Protein AF-L2FK83-F1 (afdb_monomer_lite)

Radius of gyration: 24.84 Å; chains: 1; bounding box: 74×68×62 Å

pLDDT: mean 74.62, std 24.04, range [26.81, 98.06]

Secondary structure (DSSP, 8-state):
---PPPPPPPPPP----------------------------GGGTT-TT--S-SEEEEEEPPP-TTS--SS-HHHHHHHHHH-----TTTHHHHHHH-HHHHT-SEEEEEEETTS-EEEEEES-SS----SEETTEEEEEPPP-B----SS-S-BPPP---SPP-TTSPPPHHHHHHHHHH-TT-SEEEE-TTS-EEEEESSHHHHHHHHHH-B-SEETTEEEEEEE-----------TT------TT-SS------

Organism: Colletotrichum fructicola (strain Nara gc5) (NCBI:txid1213859)

Sequence (257 aa):
MASSLPQIPLPTSSQSHCNSRTMKRLRHDDPITNFGPLEITDDILDDPTLEGPWFTSVRCIPFDPNSPTCFNADLASAQATLMHKTTASNEVFLRTYHPALKSFTSVWLMEERNGRQIWVLREAHENCNYTHAGGLEIHQTPRATFYQTNGVFLTKHDTIKRAINPRAALSNEDLSKFRDMFPFAVGVRVYVGGGIVVLYRNPTELYASLDKGVAYTVGDWEVAFDVIETTPTTSILDLGEQITTEDSMKYPTACIG

Structure (mmCIF, N/CA/C/O backbone):
data_AF-L2FK83-F1
#
_entry.id   AF-L2FK83-F1
#
loop_
_atom_site.group_PDB
_atom_site.id
_atom_site.type_symbol
_atom_site.label_atom_id
_atom_site.label_alt_id
_atom_site.label_comp_id
_atom_site.label_asym_id
_atom_site.label_entity_id
_atom_site.label_seq_id
_atom_site.pdbx_PDB_ins_code
_atom_site.Cartn_x
_atom_site.Cartn_y
_atom_site.Cartn_z
_atom_site.occupancy
_atom_site.B_iso_or_equiv
_atom_site.auth_seq_id
_atom_site.auth_comp_id
_atom_site.auth_asym_id
_atom_site.auth_atom_id
_atom_site.pdbx_PDB_model_num
ATOM 1 N N . MET A 1 1 ? -52.916 4.517 -36.072 1.00 44.88 1 MET A N 1
ATOM 2 C CA . MET A 1 1 ? -52.851 5.757 -35.272 1.00 44.88 1 MET A CA 1
ATOM 3 C C . MET A 1 1 ? -51.466 5.824 -34.663 1.00 44.88 1 MET A C 1
ATOM 5 O O . MET A 1 1 ? -51.138 4.991 -33.832 1.00 44.88 1 MET A O 1
ATOM 9 N N . ALA A 1 2 ? -50.624 6.702 -35.205 1.00 37.16 2 ALA A N 1
ATOM 10 C CA . ALA A 1 2 ? -49.237 6.873 -34.797 1.00 37.16 2 ALA A CA 1
ATOM 11 C C . ALA A 1 2 ? -49.181 7.678 -33.491 1.00 37.16 2 ALA A C 1
ATOM 13 O O . ALA A 1 2 ? -49.806 8.732 -33.405 1.00 37.16 2 ALA A O 1
ATOM 14 N N . SER A 1 3 ? -48.452 7.177 -32.494 1.00 40.88 3 SER A N 1
ATOM 15 C CA . SER A 1 3 ? -48.115 7.920 -31.280 1.00 40.88 3 SER A CA 1
ATOM 16 C C . SER A 1 3 ? -46.601 8.097 -31.242 1.00 40.88 3 SER A C 1
ATOM 18 O O . SER A 1 3 ? -45.836 7.137 -31.313 1.00 40.88 3 SER A O 1
ATOM 20 N N . SER A 1 4 ? -46.210 9.362 -31.262 1.00 39.22 4 SER A N 1
ATOM 21 C CA . SER A 1 4 ? -44.868 9.917 -31.372 1.00 39.22 4 SER A CA 1
ATOM 22 C C . SER A 1 4 ? -44.094 9.813 -30.057 1.00 39.22 4 SER A C 1
ATOM 24 O O . SER A 1 4 ? -44.564 10.284 -29.022 1.00 39.22 4 SER A O 1
ATOM 26 N N . LEU A 1 5 ? -42.884 9.256 -30.123 1.00 47.38 5 LEU A N 1
ATOM 27 C CA . LEU A 1 5 ? -41.883 9.312 -29.054 1.00 47.38 5 LEU A CA 1
ATOM 28 C C . LEU A 1 5 ? -41.280 10.729 -28.946 1.00 47.38 5 LEU A C 1
ATOM 30 O O . LEU A 1 5 ? -41.072 11.372 -29.979 1.00 47.38 5 LEU A O 1
ATOM 34 N N . PRO A 1 6 ? -40.958 11.217 -27.734 1.00 39.62 6 PRO A N 1
ATOM 35 C CA . PRO A 1 6 ? -40.314 12.514 -27.553 1.00 39.62 6 PRO A CA 1
ATOM 36 C C . PRO A 1 6 ? -38.814 12.460 -27.893 1.00 39.62 6 PRO A C 1
ATOM 38 O O . PRO A 1 6 ? -38.083 11.587 -27.427 1.00 39.62 6 PRO A O 1
ATOM 41 N N . GLN A 1 7 ? -38.358 13.417 -28.707 1.00 38.53 7 GLN A N 1
ATOM 42 C CA . GLN A 1 7 ? -36.948 13.633 -29.047 1.00 38.53 7 GLN A CA 1
ATOM 43 C C . GLN A 1 7 ? -36.205 14.324 -27.893 1.00 38.53 7 GLN A C 1
ATOM 45 O O . GLN A 1 7 ? -36.640 15.361 -27.398 1.00 38.53 7 GLN A O 1
ATOM 50 N N . ILE A 1 8 ? -35.059 13.765 -27.503 1.00 43.47 8 ILE A N 1
ATOM 51 C CA . ILE A 1 8 ? -34.108 14.366 -26.558 1.00 43.47 8 ILE A CA 1
ATOM 52 C C . ILE A 1 8 ? -33.092 15.195 -27.369 1.00 43.47 8 ILE A C 1
ATOM 54 O O . ILE A 1 8 ? -32.527 14.659 -28.326 1.00 43.47 8 ILE A O 1
ATOM 58 N N . PRO A 1 9 ? -32.838 16.475 -27.036 1.00 38.75 9 PRO A N 1
ATOM 59 C CA . PRO A 1 9 ? -31.874 17.295 -27.762 1.00 38.75 9 PRO A CA 1
ATOM 60 C C . PRO A 1 9 ? -30.425 16.977 -27.356 1.00 38.75 9 PRO A C 1
ATOM 62 O O . PRO A 1 9 ? -30.110 16.811 -26.179 1.00 38.75 9 PRO A O 1
ATOM 65 N N . LEU A 1 10 ? -29.537 16.929 -28.353 1.00 35.16 10 LEU A N 1
ATOM 66 C CA . LEU A 1 10 ? -28.081 16.875 -28.184 1.00 35.16 10 LEU A CA 1
ATOM 67 C C . LEU A 1 10 ? -27.548 18.221 -27.655 1.00 35.16 10 LEU A C 1
ATOM 69 O O . LEU A 1 10 ? -28.010 19.268 -28.114 1.00 35.16 10 LEU A O 1
ATOM 73 N N . PRO A 1 11 ? -26.551 18.231 -26.751 1.00 34.94 11 PRO A N 1
ATOM 74 C CA . PRO A 1 11 ? -25.959 19.472 -26.272 1.00 34.94 11 PRO A CA 1
ATOM 75 C C . PRO A 1 11 ? -25.032 20.094 -27.325 1.00 34.94 11 PRO A C 1
ATOM 77 O O . PRO A 1 11 ? -24.068 19.486 -27.791 1.00 34.94 11 PRO A O 1
ATOM 80 N N . THR A 1 12 ? -25.333 21.342 -27.671 1.00 33.50 12 THR A N 1
ATOM 81 C CA . THR A 1 12 ? -24.499 22.241 -28.469 1.00 33.50 12 THR A CA 1
ATOM 82 C C . THR A 1 12 ? -23.297 22.741 -27.675 1.00 33.50 12 THR A C 1
ATOM 84 O O . THR A 1 12 ? -23.413 23.139 -26.518 1.00 33.50 12 THR A O 1
ATOM 87 N N . SER A 1 13 ? -22.151 22.787 -28.350 1.00 35.22 13 SER A N 1
ATOM 88 C CA . SER A 1 13 ? -20.920 23.443 -27.923 1.00 35.22 13 SER A CA 1
ATOM 89 C C . SER A 1 13 ? -21.129 24.930 -27.614 1.00 35.22 13 SER A C 1
ATOM 91 O O . SER A 1 13 ? -21.574 25.680 -28.484 1.00 35.22 13 SER A O 1
ATOM 93 N N . SER A 1 14 ? -20.694 25.383 -26.439 1.00 33.75 14 SER A N 1
ATOM 94 C CA . SER A 1 14 ? -20.440 26.803 -26.181 1.00 33.75 14 SER A CA 1
ATOM 95 C C . SER A 1 14 ? -19.107 26.982 -25.460 1.00 33.75 14 SER A C 1
ATOM 97 O O . SER A 1 14 ? -18.955 26.624 -24.293 1.00 33.75 14 SER A O 1
ATOM 99 N N . GLN A 1 15 ? -18.146 27.555 -26.181 1.00 33.09 15 GLN A N 1
ATOM 100 C CA . GLN A 1 15 ? -16.981 28.229 -25.621 1.00 33.09 15 GLN A CA 1
ATOM 101 C C . GLN A 1 15 ? -17.455 29.433 -24.792 1.00 33.09 15 GLN A C 1
ATOM 103 O O . GLN A 1 15 ? -18.287 30.194 -25.277 1.00 33.09 15 GLN A O 1
ATOM 108 N N . SER A 1 16 ? -16.892 29.669 -23.603 1.00 29.45 16 SER A N 1
ATOM 109 C CA . SER A 1 16 ? -16.474 31.025 -23.214 1.00 29.45 16 SER A CA 1
ATOM 110 C C . SER A 1 16 ? -15.636 31.064 -21.927 1.00 29.45 16 SER A C 1
ATOM 112 O O . SER A 1 16 ? -15.938 30.441 -20.918 1.00 29.45 16 SER A O 1
ATOM 114 N N . HIS A 1 17 ? -14.585 31.877 -22.037 1.00 29.08 17 HIS A N 1
ATOM 115 C CA . HIS A 1 17 ? -13.995 32.757 -21.027 1.00 29.08 17 HIS A CA 1
ATOM 116 C C . HIS A 1 17 ? -13.128 32.190 -19.892 1.00 29.08 17 HIS A C 1
ATOM 118 O O . HIS A 1 17 ? -13.518 32.013 -18.744 1.00 29.08 17 HIS A O 1
ATOM 124 N N . CYS A 1 18 ? -11.846 32.101 -20.261 1.00 28.86 18 CYS A N 1
ATOM 125 C CA . CYS A 1 18 ? -10.683 32.505 -19.477 1.00 28.86 18 CYS A CA 1
ATOM 126 C C . CYS A 1 18 ? -10.970 33.738 -18.595 1.00 28.86 18 CYS A C 1
ATOM 128 O O . CYS A 1 18 ? -11.239 34.820 -19.116 1.00 28.86 18 CYS A O 1
ATOM 130 N N . ASN A 1 19 ? -10.866 33.578 -17.274 1.00 29.48 19 ASN A N 1
ATOM 131 C CA . ASN A 1 19 ? -10.801 34.685 -16.324 1.00 29.48 19 ASN A CA 1
ATOM 132 C C . ASN A 1 19 ? -9.413 34.715 -15.682 1.00 29.48 19 ASN A C 1
ATOM 134 O O . ASN A 1 19 ? -9.082 33.931 -14.793 1.00 29.48 19 ASN A O 1
ATOM 138 N N . SER A 1 20 ? -8.609 35.663 -16.157 1.00 30.58 20 SER A N 1
ATOM 139 C CA . SER A 1 20 ? -7.356 36.109 -15.564 1.00 30.58 20 SER A CA 1
ATOM 140 C C . SER A 1 20 ? -7.610 36.722 -14.185 1.00 30.58 20 SER A C 1
ATOM 142 O O . SER A 1 20 ? -8.316 37.727 -14.076 1.00 30.58 20 SER A O 1
ATOM 144 N N . ARG A 1 21 ? -7.005 36.163 -13.133 1.00 29.45 21 ARG A N 1
ATOM 145 C CA . ARG A 1 21 ? -6.952 36.802 -11.813 1.00 29.45 21 ARG A CA 1
ATOM 146 C C . ARG A 1 21 ? -5.603 37.499 -11.648 1.00 29.45 21 ARG A C 1
ATOM 148 O O . ARG A 1 21 ? -4.555 36.869 -11.580 1.00 29.45 21 ARG A O 1
ATOM 155 N N . THR A 1 22 ? -5.668 38.822 -11.628 1.00 30.03 22 THR A N 1
ATOM 156 C CA . THR A 1 22 ? -4.569 39.774 -11.474 1.00 30.03 22 THR A CA 1
ATOM 157 C C . THR A 1 22 ? -3.798 39.535 -10.171 1.00 30.03 22 THR A C 1
ATOM 159 O O . THR A 1 22 ? -4.322 39.778 -9.084 1.00 30.03 22 THR A O 1
ATOM 162 N N . MET A 1 23 ? -2.542 39.091 -10.274 1.00 26.81 23 MET A N 1
ATOM 163 C CA . MET A 1 23 ? -1.584 39.112 -9.166 1.00 26.81 23 MET A CA 1
ATOM 164 C C . MET A 1 23 ? -1.133 40.552 -8.898 1.00 26.81 23 MET A C 1
ATOM 166 O O . MET A 1 23 ? -0.667 41.257 -9.797 1.00 26.81 23 MET A O 1
ATOM 170 N N . LYS A 1 24 ? -1.259 40.994 -7.644 1.00 31.39 24 LYS A N 1
ATOM 171 C CA . LYS A 1 24 ? -0.646 42.234 -7.162 1.00 31.39 24 LYS A CA 1
ATOM 172 C C . LYS A 1 24 ? 0.878 42.076 -7.179 1.00 31.39 24 LYS A C 1
ATOM 174 O O . LYS A 1 24 ? 1.416 41.194 -6.523 1.00 31.39 24 LYS A O 1
ATOM 179 N N . ARG A 1 25 ? 1.553 42.979 -7.900 1.00 30.94 25 ARG A N 1
ATOM 180 C CA . ARG A 1 25 ? 2.998 43.240 -7.810 1.00 30.94 25 ARG A CA 1
ATOM 181 C C . ARG A 1 25 ? 3.383 43.554 -6.359 1.00 30.94 25 ARG A C 1
ATOM 183 O O . ARG A 1 25 ? 3.029 44.621 -5.861 1.00 30.94 25 ARG A O 1
ATOM 190 N N . LEU A 1 26 ? 4.160 42.677 -5.735 1.00 30.53 26 LEU A N 1
ATOM 191 C CA . LEU A 1 26 ? 5.109 43.048 -4.686 1.00 30.53 26 LEU A CA 1
ATOM 192 C C . LEU A 1 26 ? 6.495 43.128 -5.333 1.00 30.53 26 LEU A C 1
ATOM 194 O O . LEU A 1 26 ? 6.816 42.362 -6.239 1.00 30.53 26 LEU A O 1
ATOM 198 N N . ARG A 1 27 ? 7.222 44.185 -4.978 1.00 30.91 27 ARG A N 1
ATOM 199 C CA . ARG A 1 27 ? 8.422 44.667 -5.662 1.00 30.91 27 ARG A CA 1
ATOM 200 C C . ARG A 1 27 ? 9.609 43.725 -5.449 1.00 30.91 27 ARG A C 1
ATOM 202 O O . ARG A 1 27 ? 9.730 43.119 -4.393 1.00 30.91 27 ARG A O 1
ATOM 209 N N . HIS A 1 28 ? 10.457 43.673 -6.477 1.00 33.03 28 HIS A N 1
ATOM 210 C CA . HIS A 1 28 ? 11.860 43.273 -6.420 1.00 33.03 28 HIS A CA 1
ATOM 211 C C . HIS A 1 28 ? 12.573 43.914 -5.228 1.00 33.03 28 HIS A C 1
ATOM 213 O O . HIS A 1 28 ? 12.423 45.117 -5.023 1.00 33.03 28 HIS A O 1
ATOM 219 N N . ASP A 1 29 ? 13.324 43.117 -4.475 1.00 36.12 29 ASP A N 1
ATOM 220 C CA . ASP A 1 29 ? 14.793 43.155 -4.453 1.00 36.12 29 ASP A CA 1
ATOM 221 C C . ASP A 1 29 ? 15.270 42.227 -3.328 1.00 36.12 29 ASP A C 1
ATOM 223 O O . ASP A 1 29 ? 15.246 42.629 -2.177 1.00 36.12 29 ASP A O 1
ATOM 227 N N . ASP A 1 30 ? 15.660 40.991 -3.660 1.00 31.59 30 ASP A N 1
ATOM 228 C CA . ASP A 1 30 ? 16.617 40.190 -2.882 1.00 31.59 30 ASP A CA 1
ATOM 229 C C . ASP A 1 30 ? 17.192 39.078 -3.791 1.00 31.59 30 ASP A C 1
ATOM 231 O O . ASP A 1 30 ? 16.443 38.462 -4.561 1.00 31.59 30 ASP A O 1
ATOM 235 N N . PRO A 1 31 ? 18.517 38.841 -3.791 1.00 32.72 31 PRO A N 1
ATOM 236 C CA . PRO A 1 31 ? 19.157 37.918 -4.721 1.00 32.72 31 PRO A CA 1
ATOM 237 C C . PRO A 1 31 ? 18.820 36.462 -4.383 1.00 32.72 31 PRO A C 1
ATOM 239 O O . PRO A 1 31 ? 19.035 35.997 -3.267 1.00 32.72 31 PRO A O 1
ATOM 242 N N . ILE A 1 32 ? 18.335 35.731 -5.390 1.00 35.19 32 ILE A N 1
ATOM 243 C CA . ILE A 1 32 ? 18.105 34.285 -5.346 1.00 35.19 32 ILE A CA 1
ATOM 244 C C . ILE A 1 32 ? 19.459 33.601 -5.137 1.00 35.19 32 ILE A C 1
ATOM 246 O O . ILE A 1 32 ? 20.236 33.420 -6.076 1.00 35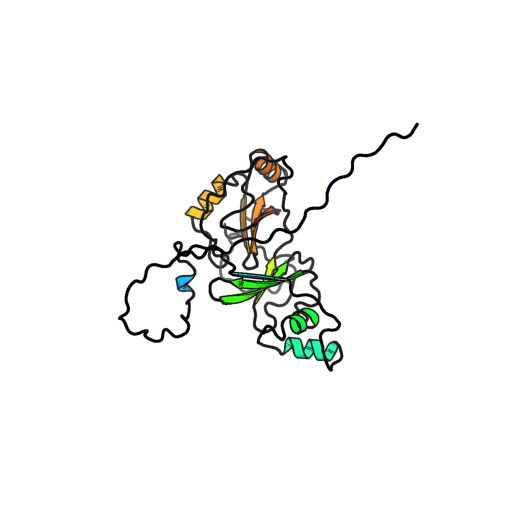.19 32 ILE A O 1
ATOM 250 N N . THR A 1 33 ? 19.759 33.223 -3.897 1.00 36.59 33 THR A N 1
ATOM 251 C CA . THR A 1 33 ? 20.780 32.217 -3.626 1.00 36.59 33 THR A CA 1
ATOM 252 C C . THR A 1 33 ? 20.299 30.889 -4.192 1.00 36.59 33 THR A C 1
ATOM 254 O O . THR A 1 33 ? 19.186 30.452 -3.908 1.00 36.59 33 THR A O 1
ATOM 257 N N . ASN A 1 34 ? 21.151 30.272 -5.012 1.00 35.28 34 ASN A N 1
ATOM 258 C CA . ASN A 1 34 ? 21.040 28.891 -5.467 1.00 35.28 34 ASN A CA 1
ATOM 259 C C . ASN A 1 34 ? 20.729 27.971 -4.279 1.00 35.28 34 ASN A C 1
ATOM 261 O O . ASN A 1 34 ? 21.638 27.567 -3.554 1.00 35.28 34 ASN A O 1
ATOM 265 N N . PHE A 1 35 ? 19.464 27.609 -4.102 1.00 36.44 35 PHE A N 1
ATOM 266 C CA . PHE A 1 35 ? 19.130 26.388 -3.393 1.00 36.44 35 PHE A CA 1
ATOM 267 C C . PHE A 1 35 ? 19.320 25.263 -4.407 1.00 36.44 35 PHE A C 1
ATOM 269 O O . PHE A 1 35 ? 18.568 25.145 -5.375 1.00 36.44 35 PHE A O 1
ATOM 276 N N . GLY A 1 36 ? 20.388 24.482 -4.225 1.00 34.97 36 GLY A N 1
ATOM 277 C CA . GLY A 1 36 ? 20.486 23.161 -4.841 1.00 34.97 36 GLY A CA 1
ATOM 278 C C . GLY A 1 36 ? 19.270 22.302 -4.461 1.00 34.97 36 GLY A C 1
ATOM 279 O O . GLY A 1 36 ? 18.467 22.725 -3.625 1.00 34.97 36 GLY A O 1
ATOM 280 N N . PRO A 1 37 ? 19.096 21.116 -5.069 1.00 32.72 37 PRO A N 1
ATOM 281 C CA . PRO A 1 37 ? 18.004 20.228 -4.688 1.00 32.72 37 PRO A CA 1
ATOM 282 C C . PRO A 1 37 ? 18.057 20.027 -3.171 1.00 32.72 37 PRO A C 1
ATOM 284 O O . PRO A 1 37 ? 19.086 19.613 -2.644 1.00 32.72 37 PRO A O 1
ATOM 287 N N . LEU A 1 38 ? 16.983 20.416 -2.478 1.00 39.31 38 LEU A N 1
ATOM 288 C CA . LEU A 1 38 ? 16.813 20.152 -1.055 1.00 39.31 38 LEU A CA 1
ATOM 289 C C . LEU A 1 38 ? 16.930 18.638 -0.881 1.00 39.31 38 LEU A C 1
ATOM 291 O O . LEU A 1 38 ? 16.036 17.899 -1.289 1.00 39.31 38 LEU A O 1
ATOM 295 N N . GLU A 1 39 ? 18.051 18.179 -0.332 1.00 39.50 39 GLU A N 1
ATOM 296 C CA . GLU A 1 39 ? 18.159 16.830 0.203 1.00 39.50 39 GLU A CA 1
ATOM 297 C C . GLU A 1 39 ? 17.193 16.769 1.386 1.00 39.50 39 GLU A C 1
ATOM 299 O O . GLU A 1 39 ? 17.482 17.250 2.480 1.00 39.50 39 GLU A O 1
ATOM 304 N N . ILE A 1 40 ? 15.985 16.270 1.125 1.00 48.31 40 ILE A N 1
ATOM 305 C CA . ILE A 1 40 ? 14.993 16.008 2.161 1.00 48.31 40 ILE A CA 1
ATOM 306 C C . ILE A 1 40 ? 15.507 14.785 2.917 1.00 48.31 40 ILE A C 1
ATOM 308 O O . ILE A 1 40 ? 15.417 13.662 2.423 1.00 48.31 40 ILE A O 1
ATOM 312 N N . THR A 1 41 ? 16.116 15.017 4.078 1.00 49.00 41 THR A N 1
ATOM 313 C CA . THR A 1 41 ? 16.544 13.950 4.983 1.00 49.00 41 THR A CA 1
ATOM 314 C C . THR A 1 41 ? 15.324 13.275 5.608 1.00 49.00 41 THR A C 1
ATOM 316 O O . THR A 1 41 ? 14.251 13.877 5.709 1.00 49.00 41 THR A O 1
ATOM 319 N N . ASP A 1 42 ? 15.484 12.023 6.048 1.00 51.84 42 ASP A N 1
ATOM 320 C CA . ASP A 1 42 ? 14.410 11.249 6.687 1.00 51.84 42 ASP A CA 1
ATOM 321 C C . ASP A 1 42 ? 13.794 11.978 7.901 1.00 51.84 42 ASP A C 1
ATOM 323 O O . ASP A 1 42 ? 12.620 11.787 8.199 1.00 51.84 42 ASP A O 1
ATOM 327 N N . ASP A 1 43 ? 14.524 12.903 8.532 1.00 50.56 43 ASP A N 1
ATOM 328 C CA . ASP A 1 43 ? 14.049 13.712 9.664 1.00 50.56 43 ASP A CA 1
ATOM 329 C C . ASP A 1 43 ? 12.884 14.665 9.313 1.00 50.56 43 ASP A C 1
ATOM 331 O O . ASP A 1 43 ? 12.124 15.067 10.192 1.00 50.56 43 ASP A O 1
ATOM 335 N N . ILE A 1 44 ? 12.704 15.024 8.034 1.00 55.44 44 ILE A N 1
ATOM 336 C CA . ILE A 1 44 ? 11.588 15.875 7.569 1.00 55.44 44 ILE A CA 1
ATOM 337 C C . ILE A 1 44 ? 10.309 15.040 7.348 1.00 55.44 44 ILE A C 1
ATOM 339 O O . ILE A 1 44 ? 9.201 15.579 7.283 1.00 55.44 44 ILE A O 1
ATOM 343 N N . LEU A 1 45 ? 10.424 13.709 7.262 1.00 56.28 45 LEU A N 1
ATOM 344 C CA . LEU A 1 45 ? 9.295 12.817 6.979 1.00 56.28 45 LEU A CA 1
ATOM 345 C C . LEU A 1 45 ? 8.268 12.744 8.106 1.00 56.28 45 LEU A C 1
ATOM 347 O O . LEU A 1 45 ? 7.119 12.401 7.824 1.00 56.28 45 LEU A O 1
ATOM 351 N N . ASP A 1 46 ? 8.649 13.111 9.325 1.00 56.03 46 ASP A N 1
ATOM 352 C CA . ASP A 1 46 ? 7.775 13.072 10.496 1.00 56.03 46 ASP A CA 1
ATOM 353 C C . ASP A 1 46 ? 7.226 14.443 10.895 1.00 56.03 46 ASP A C 1
ATOM 355 O O . ASP A 1 46 ? 6.540 14.535 11.911 1.00 56.03 46 ASP A O 1
ATOM 359 N N . ASP A 1 47 ? 7.459 15.503 10.106 1.00 61.62 47 ASP A N 1
ATOM 360 C CA . ASP A 1 47 ? 6.862 16.808 10.397 1.00 61.62 47 ASP A CA 1
ATOM 361 C C . ASP A 1 47 ? 5.328 16.726 10.231 1.00 61.62 47 ASP A C 1
ATOM 363 O O . ASP A 1 47 ? 4.825 16.569 9.106 1.00 61.62 47 ASP A O 1
ATOM 367 N N . PRO A 1 48 ? 4.559 16.827 11.336 1.00 57.19 48 PRO A N 1
ATOM 368 C CA . PRO A 1 48 ? 3.106 16.731 11.299 1.00 57.19 48 PRO A CA 1
ATOM 369 C C . PRO A 1 48 ? 2.452 17.971 10.673 1.00 57.19 48 PRO A C 1
ATOM 371 O O . PRO A 1 48 ? 1.237 17.967 10.474 1.00 57.19 48 PRO A O 1
ATOM 374 N N . THR A 1 49 ? 3.225 19.026 10.388 1.00 58.69 49 THR A N 1
ATOM 375 C CA . THR A 1 49 ? 2.755 20.276 9.772 1.00 58.69 49 THR A CA 1
ATOM 376 C C . THR A 1 49 ? 2.811 20.261 8.244 1.00 58.69 49 THR A C 1
ATOM 378 O O . THR A 1 49 ? 2.215 21.129 7.607 1.00 58.69 49 THR A O 1
ATOM 381 N N . LEU A 1 50 ? 3.471 19.265 7.639 1.00 63.81 50 LEU A N 1
ATOM 382 C CA . LEU A 1 50 ? 3.469 19.074 6.189 1.00 63.81 50 LEU A CA 1
ATOM 383 C C . LEU A 1 50 ? 2.075 18.642 5.714 1.00 63.81 50 LEU A C 1
ATOM 385 O O . LEU A 1 50 ? 1.688 17.479 5.848 1.00 63.81 50 LEU A O 1
ATOM 389 N N . GLU A 1 51 ? 1.338 19.592 5.142 1.00 68.56 51 GLU A N 1
ATOM 390 C CA . GLU A 1 51 ? 0.038 19.361 4.515 1.00 68.56 51 GLU A CA 1
ATOM 391 C C . GLU A 1 51 ? 0.176 18.638 3.162 1.00 68.56 51 GLU A C 1
ATOM 393 O O . GLU A 1 51 ? 1.087 18.914 2.379 1.00 68.56 51 GLU A O 1
ATOM 398 N N . GLY A 1 52 ? -0.770 17.742 2.863 1.00 80.12 52 GLY A N 1
ATOM 399 C CA . GLY A 1 52 ? -0.873 17.042 1.580 1.00 80.12 52 GLY A CA 1
ATOM 400 C C . GLY A 1 52 ? -0.724 15.518 1.678 1.00 80.12 52 GLY A C 1
ATOM 401 O O . GLY A 1 52 ? -0.365 14.991 2.732 1.00 80.12 52 GLY A O 1
ATOM 402 N N . PRO A 1 53 ? -1.005 14.798 0.576 1.00 86.75 53 PRO A N 1
ATOM 403 C CA . PRO A 1 53 ? -0.988 13.341 0.558 1.00 86.75 53 PRO A CA 1
ATOM 404 C C . PRO A 1 53 ? 0.434 12.790 0.716 1.00 86.75 53 PRO A C 1
ATOM 406 O O . PRO A 1 53 ? 1.410 13.393 0.267 1.00 86.75 53 PRO A O 1
ATOM 409 N N . TRP A 1 54 ? 0.550 11.594 1.303 1.00 90.19 54 TRP A N 1
ATOM 410 C CA . TRP A 1 54 ? 1.846 10.919 1.440 1.00 90.19 54 TRP A CA 1
ATOM 411 C C . TRP A 1 54 ? 2.477 10.566 0.086 1.00 90.19 54 TRP A C 1
ATOM 413 O O . TRP A 1 54 ? 3.685 10.717 -0.096 1.00 90.19 54 TRP A O 1
ATOM 423 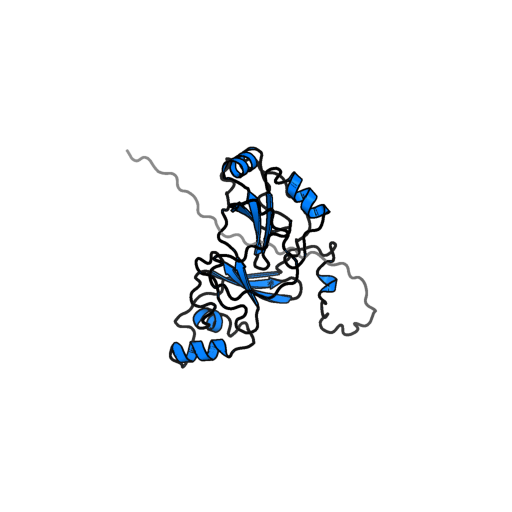N N . PHE A 1 55 ? 1.658 10.108 -0.864 1.00 91.00 55 PHE A N 1
ATOM 424 C CA . PHE A 1 55 ? 2.093 9.830 -2.230 1.00 91.00 55 PHE A CA 1
ATOM 425 C C . PHE A 1 55 ? 1.737 10.988 -3.150 1.00 91.00 55 PHE A C 1
ATOM 427 O O . PHE A 1 55 ? 0.576 11.391 -3.241 1.00 91.00 55 PHE A O 1
ATOM 434 N N . THR A 1 56 ? 2.734 11.484 -3.872 1.00 92.44 56 THR A N 1
ATOM 435 C CA . THR A 1 56 ? 2.595 12.570 -4.849 1.00 92.44 56 THR A CA 1
ATOM 436 C C . THR A 1 56 ? 2.242 12.044 -6.238 1.00 92.44 56 THR A C 1
ATOM 438 O O . THR A 1 56 ? 1.652 12.768 -7.040 1.00 92.44 56 THR A O 1
ATOM 441 N N . SER A 1 57 ? 2.568 10.780 -6.527 1.00 93.38 57 SER A N 1
ATOM 442 C CA . SER A 1 57 ? 2.275 10.122 -7.801 1.00 93.38 57 SER A CA 1
ATOM 443 C C . SER A 1 57 ? 1.990 8.636 -7.605 1.00 93.38 57 SER A C 1
ATOM 445 O O . SER A 1 57 ? 2.682 7.949 -6.856 1.00 93.38 57 SER A O 1
ATOM 447 N N . VAL A 1 58 ? 0.968 8.129 -8.295 1.00 93.50 58 VAL A N 1
ATOM 448 C CA . VAL A 1 58 ? 0.558 6.719 -8.266 1.00 93.50 58 VAL A CA 1
ATOM 449 C C . VAL A 1 58 ? 0.192 6.305 -9.686 1.00 93.50 58 VAL A C 1
ATOM 451 O O . VAL A 1 58 ? -0.773 6.820 -10.253 1.00 93.50 58 VAL A O 1
ATOM 454 N N . ARG A 1 59 ? 0.965 5.395 -10.289 1.00 95.62 59 ARG A N 1
ATOM 455 C CA . ARG A 1 59 ? 0.758 4.965 -11.683 1.00 95.62 59 ARG A CA 1
ATOM 456 C C . ARG A 1 59 ? 0.821 3.452 -11.814 1.00 95.62 59 ARG A C 1
ATOM 458 O O . ARG A 1 59 ? 1.784 2.835 -11.374 1.00 95.62 59 ARG A O 1
ATOM 465 N N . CYS A 1 60 ? -0.178 2.859 -12.459 1.00 95.88 60 CYS A N 1
ATOM 466 C CA . CYS A 1 60 ? -0.124 1.455 -12.855 1.00 95.88 60 CYS A CA 1
ATOM 467 C C . CYS A 1 60 ? 0.811 1.326 -14.057 1.00 95.88 60 CYS A C 1
ATOM 469 O O . CYS A 1 60 ? 0.634 2.043 -15.047 1.00 95.88 60 CYS A O 1
ATOM 471 N N . ILE A 1 61 ? 1.801 0.438 -13.973 1.00 96.88 61 ILE A N 1
ATOM 472 C CA . ILE A 1 61 ? 2.726 0.201 -15.079 1.00 96.88 61 ILE A CA 1
ATOM 473 C C . ILE A 1 61 ? 2.214 -0.997 -15.884 1.00 96.88 61 ILE A C 1
ATOM 475 O O . ILE A 1 61 ? 2.087 -2.102 -15.335 1.00 96.88 61 ILE A O 1
ATOM 479 N N . PRO A 1 62 ? 1.896 -0.800 -17.176 1.00 94.25 62 PRO A N 1
ATOM 480 C CA . PRO A 1 62 ? 1.322 -1.852 -17.994 1.00 94.25 62 PRO A CA 1
ATOM 481 C C . PRO A 1 62 ? 2.341 -2.965 -18.229 1.00 94.25 62 PRO A C 1
ATOM 483 O O . PRO A 1 62 ? 3.529 -2.721 -18.437 1.00 94.25 62 PRO A O 1
ATOM 486 N N . PHE A 1 63 ? 1.848 -4.199 -18.225 1.00 92.00 63 PHE A N 1
ATOM 487 C CA . PHE A 1 63 ? 2.573 -5.318 -18.805 1.00 92.00 63 PHE A CA 1
ATOM 488 C C . PHE A 1 63 ? 2.496 -5.206 -20.331 1.00 92.00 63 PHE A C 1
ATOM 490 O O . PHE A 1 63 ? 1.392 -5.147 -20.877 1.00 92.00 63 PHE A O 1
ATOM 497 N N . ASP A 1 64 ? 3.642 -5.182 -21.009 1.00 89.62 64 ASP A N 1
ATOM 498 C CA . ASP A 1 64 ? 3.700 -5.098 -22.468 1.00 89.62 64 ASP A CA 1
ATOM 499 C C . ASP A 1 64 ? 4.626 -6.185 -23.036 1.00 89.62 64 ASP A C 1
ATOM 501 O O . ASP A 1 64 ? 5.841 -5.988 -23.103 1.00 89.62 64 ASP A O 1
ATOM 505 N N . PRO A 1 65 ? 4.081 -7.325 -23.500 1.00 81.19 65 PRO A N 1
ATOM 506 C CA . PRO A 1 65 ? 4.887 -8.406 -24.064 1.00 81.19 65 PRO A CA 1
ATOM 507 C C . PRO A 1 65 ? 5.568 -8.014 -25.384 1.00 81.19 65 PRO A C 1
ATOM 509 O O . PRO A 1 65 ? 6.483 -8.707 -25.820 1.00 81.19 65 PRO A O 1
ATOM 512 N N . ASN A 1 66 ? 5.140 -6.914 -26.015 1.00 79.25 66 ASN A N 1
ATOM 513 C CA . ASN A 1 66 ? 5.753 -6.359 -27.218 1.00 79.25 66 ASN A CA 1
ATOM 514 C C . ASN A 1 66 ? 6.695 -5.194 -26.903 1.00 79.25 66 ASN A C 1
ATOM 516 O O . ASN A 1 66 ? 7.187 -4.556 -27.839 1.00 79.25 66 ASN A O 1
ATOM 520 N N . SER A 1 67 ? 6.951 -4.919 -25.615 1.00 72.56 67 SER A N 1
ATOM 521 C CA . SER A 1 67 ? 7.906 -3.901 -25.188 1.00 72.56 67 SER A CA 1
ATOM 522 C C . SER A 1 67 ? 9.180 -4.089 -26.008 1.00 72.56 67 SER A C 1
ATOM 524 O O . SER A 1 67 ? 9.700 -5.210 -26.042 1.00 72.56 67 SER A O 1
ATOM 526 N N . PRO A 1 68 ? 9.674 -3.040 -26.689 1.00 60.81 68 PRO A N 1
ATOM 527 C CA . PRO A 1 68 ? 10.703 -3.175 -27.704 1.00 60.81 68 PRO A CA 1
ATOM 528 C C . PRO A 1 68 ? 11.962 -3.767 -27.080 1.00 60.81 68 PRO A C 1
ATOM 530 O O . PRO A 1 68 ? 12.679 -3.109 -26.327 1.00 60.81 68 PRO A O 1
ATOM 533 N N . THR A 1 69 ? 12.223 -5.031 -27.391 1.00 63.88 69 THR A N 1
ATOM 534 C CA . THR A 1 69 ? 13.478 -5.691 -27.064 1.00 63.88 69 THR A CA 1
ATOM 535 C C . THR A 1 69 ? 14.044 -6.274 -28.345 1.00 63.88 69 THR A C 1
ATOM 537 O O . THR A 1 69 ? 13.335 -6.862 -29.156 1.00 63.88 69 THR A O 1
ATOM 540 N N . CYS A 1 70 ? 15.344 -6.096 -28.555 1.00 58.81 70 CYS A N 1
ATOM 541 C CA . CYS A 1 70 ? 16.077 -6.805 -29.600 1.00 58.81 70 CYS A CA 1
ATOM 542 C C . CYS A 1 70 ? 16.463 -8.232 -29.160 1.00 58.81 70 CYS A C 1
ATOM 544 O O . CYS A 1 70 ? 17.321 -8.858 -29.779 1.00 58.81 70 CYS A O 1
ATOM 546 N N . PHE A 1 71 ? 15.854 -8.738 -28.083 1.00 70.19 71 PHE A N 1
ATOM 547 C CA . PHE A 1 71 ? 16.252 -9.946 -27.373 1.00 70.19 71 PHE A CA 1
ATOM 548 C C . PHE A 1 71 ? 15.097 -10.947 -27.302 1.00 70.19 71 PHE A C 1
ATOM 550 O O . PHE A 1 71 ? 13.931 -10.588 -27.423 1.00 70.19 71 PHE A O 1
ATOM 557 N N . ASN A 1 72 ? 15.419 -12.221 -27.076 1.00 85.62 72 ASN A N 1
ATOM 558 C CA . ASN A 1 72 ? 14.414 -13.185 -26.635 1.00 85.62 72 ASN A CA 1
ATOM 559 C C . ASN A 1 72 ? 14.065 -12.952 -25.148 1.00 85.62 72 ASN A C 1
ATOM 561 O O . ASN A 1 72 ? 14.765 -12.225 -24.438 1.00 85.62 72 ASN A O 1
ATOM 565 N N . ALA A 1 73 ? 12.985 -13.577 -24.673 1.00 86.31 73 ALA A N 1
ATOM 566 C CA . ALA A 1 73 ? 12.456 -13.345 -23.328 1.00 86.31 73 ALA A CA 1
ATOM 567 C C . ALA A 1 73 ? 13.470 -13.636 -22.202 1.00 86.31 73 ALA A C 1
ATOM 569 O O . ALA A 1 73 ? 13.515 -12.898 -21.218 1.00 86.31 73 ALA A O 1
ATOM 570 N N . ASP A 1 74 ? 14.307 -14.665 -22.354 1.00 90.38 74 ASP A N 1
ATOM 571 C CA . ASP A 1 74 ? 15.293 -15.051 -21.337 1.00 90.38 74 ASP A CA 1
ATOM 572 C C . ASP A 1 74 ? 16.408 -14.009 -21.206 1.00 90.38 74 ASP A C 1
ATOM 574 O O . ASP A 1 74 ? 16.741 -13.579 -20.099 1.00 90.38 74 ASP A O 1
ATOM 578 N N . LEU A 1 75 ? 16.942 -13.540 -22.338 1.00 91.75 75 LEU A N 1
ATOM 579 C CA . LEU A 1 75 ? 17.940 -12.471 -22.364 1.00 91.75 75 LEU A CA 1
ATOM 580 C C . LEU A 1 75 ? 17.366 -11.154 -21.827 1.00 91.75 75 LEU A C 1
ATOM 582 O O . LEU A 1 75 ? 18.039 -10.469 -21.056 1.00 91.75 75 LEU A O 1
ATOM 586 N N . ALA A 1 76 ? 16.117 -10.825 -22.170 1.00 92.38 76 ALA A N 1
ATOM 587 C CA . ALA A 1 76 ? 15.440 -9.648 -21.631 1.00 92.38 76 ALA A CA 1
ATOM 588 C C . ALA A 1 76 ? 15.248 -9.747 -20.107 1.00 92.38 76 ALA A C 1
ATOM 590 O O . ALA A 1 76 ? 15.472 -8.771 -19.392 1.00 92.38 76 ALA A O 1
ATOM 591 N N . SER A 1 77 ? 14.904 -10.931 -19.587 1.00 93.44 77 SER A N 1
ATOM 592 C CA . SER A 1 77 ? 14.760 -11.157 -18.144 1.00 93.44 77 SER A CA 1
ATOM 593 C C . SER A 1 77 ? 16.097 -11.034 -17.405 1.00 93.44 77 SER A C 1
ATOM 595 O O . SER A 1 77 ? 16.180 -10.362 -16.370 1.00 93.44 77 SER A O 1
ATOM 597 N N . ALA A 1 78 ? 17.169 -11.603 -17.967 1.00 93.81 78 ALA A N 1
ATOM 598 C CA . ALA A 1 78 ? 18.522 -11.459 -17.434 1.00 93.81 78 ALA A CA 1
ATOM 599 C C . ALA A 1 78 ? 18.964 -9.987 -17.419 1.00 93.81 78 ALA A C 1
ATOM 601 O O . ALA A 1 78 ? 19.446 -9.491 -16.401 1.00 93.81 78 ALA A O 1
ATOM 602 N N . GLN A 1 79 ? 18.725 -9.258 -18.511 1.00 93.31 79 GLN A N 1
ATOM 603 C CA . GLN A 1 79 ? 19.029 -7.832 -18.594 1.00 93.31 79 GLN A CA 1
ATOM 604 C C . GLN A 1 79 ? 18.229 -7.013 -17.574 1.00 93.31 79 GLN A C 1
ATOM 606 O O . GLN A 1 79 ? 18.812 -6.167 -16.901 1.00 93.31 79 GLN A O 1
ATOM 611 N N . ALA A 1 80 ? 16.926 -7.272 -17.422 1.00 94.56 80 ALA A N 1
ATOM 612 C CA . ALA A 1 80 ? 16.088 -6.601 -16.429 1.00 94.56 80 ALA A CA 1
ATOM 613 C C . ALA A 1 80 ? 16.627 -6.798 -15.007 1.00 94.56 80 ALA A C 1
ATOM 615 O O . ALA A 1 80 ? 16.657 -5.849 -14.231 1.00 94.56 80 ALA A O 1
ATOM 616 N N . THR A 1 81 ? 17.115 -7.998 -14.694 1.00 95.25 81 THR A N 1
ATOM 617 C CA . THR A 1 81 ? 17.688 -8.328 -13.378 1.00 95.25 81 THR A CA 1
ATOM 618 C C . THR A 1 81 ? 18.978 -7.550 -13.094 1.00 95.25 81 THR A C 1
ATOM 620 O O . THR A 1 81 ? 19.260 -7.207 -11.950 1.00 95.25 81 THR A O 1
ATOM 623 N N . LEU A 1 82 ? 19.761 -7.234 -14.130 1.00 94.94 82 LEU A N 1
ATOM 624 C CA . LEU A 1 82 ? 21.001 -6.458 -14.011 1.00 94.94 82 LEU A CA 1
ATOM 625 C C . LEU A 1 82 ? 20.770 -4.939 -13.940 1.00 94.94 82 LEU A C 1
ATOM 627 O O . LEU A 1 82 ? 21.698 -4.182 -13.639 1.00 94.94 82 LEU A O 1
ATOM 631 N N . MET A 1 83 ? 19.557 -4.461 -14.230 1.00 94.62 83 MET A N 1
ATOM 632 C CA . MET A 1 83 ? 19.236 -3.041 -14.122 1.00 94.62 83 MET A CA 1
ATOM 633 C C . MET A 1 83 ? 19.127 -2.632 -12.651 1.00 94.62 83 MET A C 1
ATOM 635 O O . MET A 1 83 ? 18.318 -3.155 -11.892 1.00 94.62 83 MET A O 1
ATOM 639 N N . HIS A 1 84 ? 19.907 -1.627 -12.265 1.00 94.38 84 HIS A N 1
ATOM 640 C CA . HIS A 1 84 ? 19.953 -1.089 -10.901 1.00 94.38 84 HIS A CA 1
ATOM 641 C C . HIS A 1 84 ? 19.287 0.287 -10.779 1.00 94.38 84 HIS A C 1
ATOM 643 O O . HIS A 1 84 ? 19.382 0.926 -9.737 1.00 94.38 84 HIS A O 1
ATOM 649 N N . LYS A 1 85 ? 18.653 0.780 -11.848 1.00 96.44 85 LYS A N 1
ATOM 650 C CA . LYS A 1 85 ? 17.972 2.075 -11.856 1.00 96.44 85 LYS A CA 1
ATOM 651 C C . LYS A 1 85 ? 16.729 2.032 -12.732 1.00 96.44 85 LYS A C 1
ATOM 653 O O . LYS A 1 85 ? 16.800 1.646 -13.900 1.00 96.44 85 LYS A O 1
ATOM 658 N N . THR A 1 86 ? 15.617 2.486 -12.172 1.00 96.56 86 THR A N 1
ATOM 659 C CA . THR A 1 86 ? 14.347 2.663 -12.869 1.00 96.56 86 THR A CA 1
ATOM 660 C C . THR A 1 86 ? 14.292 4.076 -13.438 1.00 96.56 86 THR A C 1
ATOM 662 O O . THR A 1 86 ? 14.695 5.046 -12.795 1.00 96.56 86 THR A O 1
ATOM 665 N N . THR A 1 87 ? 13.836 4.187 -14.676 1.00 95.38 87 THR A N 1
ATOM 666 C CA . THR A 1 87 ? 13.640 5.429 -15.418 1.00 95.38 87 THR A CA 1
ATOM 667 C C . THR A 1 87 ? 12.313 5.350 -16.162 1.00 95.38 87 THR A C 1
ATOM 669 O O . THR A 1 87 ? 11.823 4.267 -16.479 1.00 95.38 87 THR A O 1
ATOM 672 N N . ALA A 1 88 ? 11.767 6.504 -16.547 1.00 93.00 88 ALA A N 1
ATOM 673 C CA . ALA A 1 88 ? 10.553 6.553 -17.366 1.00 93.00 88 ALA A CA 1
ATOM 674 C C . ALA A 1 88 ? 10.684 5.775 -18.695 1.00 93.00 88 ALA A C 1
ATOM 676 O O . ALA A 1 88 ? 9.694 5.314 -19.248 1.00 93.00 88 ALA A O 1
ATOM 677 N N . SER A 1 89 ? 11.908 5.606 -19.210 1.00 92.62 89 SER A N 1
ATOM 678 C CA . SER A 1 89 ? 12.173 4.856 -20.442 1.00 92.62 89 SER A CA 1
ATOM 679 C C . SER A 1 89 ? 12.261 3.338 -20.261 1.00 92.62 89 SER A C 1
ATOM 681 O O . SER A 1 89 ? 12.160 2.625 -21.257 1.00 92.62 89 SER A O 1
ATOM 683 N N . ASN A 1 90 ? 12.472 2.829 -19.040 1.00 94.19 90 ASN A N 1
ATOM 684 C CA . ASN A 1 90 ? 12.661 1.395 -18.793 1.00 94.19 90 ASN A CA 1
ATOM 685 C C . ASN A 1 90 ? 11.626 0.769 -17.844 1.00 94.19 90 ASN A C 1
ATOM 687 O O . ASN A 1 90 ? 11.630 -0.451 -17.690 1.00 94.19 90 ASN A O 1
ATOM 691 N N . GLU A 1 91 ? 10.725 1.553 -17.245 1.00 95.62 91 GLU A N 1
ATOM 692 C CA . GLU A 1 91 ? 9.734 1.052 -16.282 1.00 95.62 91 GLU A CA 1
ATOM 693 C C . GLU A 1 91 ? 8.856 -0.072 -16.861 1.00 95.62 91 GLU A C 1
ATOM 695 O O . GLU A 1 91 ? 8.645 -1.086 -16.199 1.00 95.62 91 GLU A O 1
ATOM 700 N N . VAL A 1 92 ? 8.427 0.046 -18.124 1.00 95.81 92 VAL A N 1
ATOM 701 C CA . VAL A 1 92 ? 7.632 -0.983 -18.823 1.00 95.81 92 VAL A CA 1
ATOM 702 C C . VAL A 1 92 ? 8.465 -2.235 -19.116 1.00 95.81 92 VAL A C 1
ATOM 704 O O . VAL A 1 92 ? 7.981 -3.358 -18.965 1.00 95.81 92 VAL A O 1
ATOM 707 N N . PHE A 1 93 ? 9.742 -2.066 -19.471 1.00 95.12 93 PHE A N 1
ATOM 708 C CA . PHE A 1 93 ? 10.662 -3.183 -19.686 1.00 95.12 93 PHE A CA 1
ATOM 709 C C . PHE A 1 93 ? 10.890 -3.964 -18.383 1.00 95.12 93 PHE A C 1
ATOM 711 O O . PHE A 1 93 ? 10.755 -5.187 -18.361 1.00 95.12 93 PHE A O 1
ATOM 718 N N . LEU A 1 94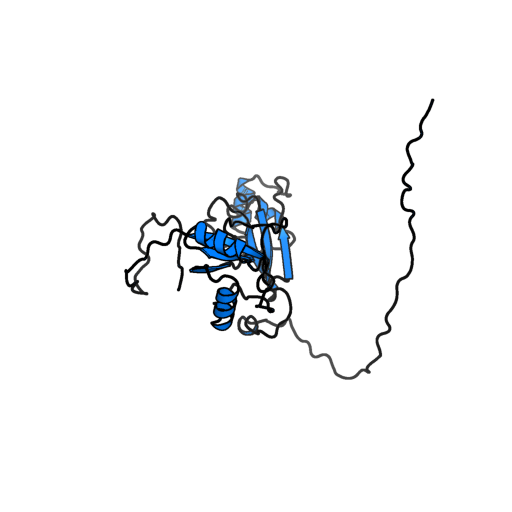 ? 11.159 -3.263 -17.277 1.00 96.19 94 LEU A N 1
ATOM 719 C CA . LEU A 1 94 ? 11.297 -3.865 -15.948 1.00 96.19 94 LEU A CA 1
ATOM 720 C C . LEU A 1 94 ? 10.010 -4.580 -15.533 1.00 96.19 94 LEU A C 1
ATOM 722 O O . LEU A 1 94 ? 10.050 -5.752 -15.164 1.00 96.19 94 LEU A O 1
ATOM 726 N N . ARG A 1 95 ? 8.860 -3.914 -15.663 1.00 95.81 95 ARG A N 1
ATOM 727 C CA . ARG A 1 95 ? 7.539 -4.483 -15.376 1.00 95.81 95 ARG A CA 1
ATOM 728 C C . ARG A 1 95 ? 7.269 -5.789 -16.129 1.00 95.81 95 ARG A C 1
ATOM 730 O O . ARG A 1 95 ? 6.643 -6.694 -15.573 1.00 95.81 95 ARG A O 1
ATOM 737 N N . THR A 1 96 ? 7.702 -5.858 -17.383 1.00 95.25 96 THR A N 1
ATOM 738 C CA . THR A 1 96 ? 7.428 -6.982 -18.286 1.00 95.25 96 THR A CA 1
ATOM 739 C C . THR A 1 96 ? 8.392 -8.145 -18.069 1.00 95.25 96 THR A C 1
ATOM 741 O O . THR A 1 96 ? 7.962 -9.296 -18.036 1.00 95.25 96 THR A O 1
ATOM 744 N N . TYR A 1 97 ? 9.689 -7.871 -17.907 1.00 94.94 97 TYR A N 1
ATOM 745 C CA . TYR A 1 97 ? 10.722 -8.911 -17.960 1.00 94.94 97 TYR A CA 1
ATOM 746 C C . TYR A 1 97 ? 11.389 -9.214 -16.614 1.00 94.94 97 TYR A C 1
ATOM 748 O O . TYR A 1 97 ? 11.958 -10.301 -16.456 1.00 94.94 97 TYR A O 1
ATOM 756 N N . HIS A 1 98 ? 11.318 -8.311 -15.628 1.00 96.00 98 HIS A N 1
ATOM 757 C CA . HIS A 1 98 ? 11.935 -8.552 -14.325 1.00 96.00 98 HIS A CA 1
ATOM 758 C C . HIS A 1 98 ? 11.199 -9.692 -13.599 1.00 96.00 98 HIS A C 1
ATOM 760 O O . HIS A 1 98 ? 9.978 -9.610 -13.431 1.00 96.00 98 HIS A O 1
ATOM 766 N N . PRO A 1 99 ? 11.902 -10.738 -13.121 1.00 94.88 99 PRO A N 1
ATOM 767 C CA . PRO A 1 99 ? 11.275 -11.884 -12.458 1.00 94.88 99 PRO A CA 1
ATOM 768 C C . PRO A 1 99 ? 10.362 -11.506 -11.287 1.00 94.88 99 PRO A C 1
ATOM 770 O O . PRO A 1 99 ? 9.308 -12.107 -11.125 1.00 94.88 99 PRO A O 1
ATOM 773 N N . ALA A 1 100 ? 10.736 -10.471 -10.531 1.00 95.00 100 ALA A N 1
ATOM 774 C CA . ALA A 1 100 ? 9.947 -9.954 -9.413 1.00 95.00 100 ALA A CA 1
ATOM 775 C C . ALA A 1 100 ? 8.610 -9.305 -9.794 1.00 95.00 100 ALA A C 1
ATOM 777 O O . ALA A 1 100 ? 7.744 -9.178 -8.941 1.00 95.00 100 ALA A O 1
ATOM 778 N N . LEU A 1 101 ? 8.460 -8.823 -11.031 1.00 95.38 101 LEU A N 1
ATOM 779 C CA . LEU A 1 101 ? 7.313 -7.999 -11.434 1.00 95.38 101 LEU A CA 1
ATOM 780 C C . LEU A 1 101 ? 6.435 -8.705 -12.471 1.00 95.38 101 LEU A C 1
ATOM 782 O O . LEU A 1 101 ? 5.220 -8.519 -12.478 1.00 95.38 101 LEU A O 1
ATOM 786 N N . LYS A 1 102 ? 7.032 -9.530 -13.340 1.00 92.88 102 LYS A N 1
ATOM 787 C CA . LYS A 1 102 ? 6.357 -10.114 -14.509 1.00 92.88 102 LYS A CA 1
ATOM 788 C C . LYS A 1 102 ? 5.157 -11.002 -14.168 1.00 92.88 102 LYS A C 1
ATOM 790 O O . LYS A 1 102 ? 4.213 -11.052 -14.947 1.00 92.88 102 LYS A O 1
ATOM 795 N N . SER A 1 103 ? 5.195 -11.699 -13.030 1.00 90.62 103 SER A N 1
ATOM 796 C CA . SER A 1 103 ? 4.137 -12.627 -12.601 1.00 90.62 103 SER A CA 1
ATOM 797 C C . SER A 1 103 ? 2.925 -11.923 -11.992 1.00 90.62 103 SER A C 1
ATOM 799 O O . SER A 1 103 ? 1.851 -12.512 -11.907 1.00 90.62 103 SER A O 1
ATOM 801 N N . PHE A 1 104 ? 3.070 -10.662 -11.587 1.00 92.38 104 PHE A N 1
ATOM 802 C CA . PHE A 1 104 ? 1.998 -9.914 -10.946 1.00 92.38 104 PHE A CA 1
ATOM 803 C C . PHE A 1 104 ? 1.126 -9.230 -11.993 1.00 92.38 104 PHE A C 1
ATOM 805 O O . PHE A 1 104 ? 1.621 -8.707 -12.992 1.00 92.38 104 PHE A O 1
ATOM 812 N N . THR A 1 105 ? -0.187 -9.214 -11.773 1.00 90.38 105 THR A N 1
ATOM 813 C CA . THR A 1 105 ? -1.160 -8.560 -12.663 1.00 90.38 105 THR A CA 1
ATOM 814 C C . THR A 1 105 ? -1.200 -7.050 -12.435 1.00 90.38 105 THR A C 1
ATOM 816 O O . THR A 1 105 ? -1.247 -6.281 -13.394 1.00 90.38 105 THR A O 1
ATOM 819 N N . SER A 1 106 ? -1.104 -6.623 -11.175 1.00 92.38 106 SER A N 1
ATOM 820 C CA . SER A 1 106 ? -1.232 -5.229 -10.751 1.00 92.38 106 SER A CA 1
ATOM 821 C C . SER A 1 106 ? 0.074 -4.742 -10.125 1.00 92.38 106 SER A C 1
ATOM 823 O O . SER A 1 106 ? 0.377 -5.028 -8.967 1.00 92.38 106 SER A O 1
ATOM 825 N N . VAL A 1 107 ? 0.868 -4.015 -10.912 1.00 96.25 107 VAL A N 1
ATOM 826 C CA . VAL A 1 107 ? 2.151 -3.444 -10.483 1.00 96.25 107 VAL A CA 1
ATOM 827 C C . VAL A 1 107 ? 2.098 -1.943 -10.679 1.00 96.25 107 VAL A C 1
ATOM 829 O O . VAL A 1 107 ? 1.808 -1.450 -11.770 1.00 96.25 107 VAL A O 1
ATOM 832 N N . TRP A 1 108 ? 2.397 -1.227 -9.612 1.00 96.94 108 TRP A N 1
ATOM 833 C CA . TRP A 1 108 ? 2.314 0.217 -9.552 1.00 96.94 108 TRP A CA 1
ATOM 834 C C . TRP A 1 108 ? 3.682 0.795 -9.243 1.00 96.94 108 TRP A C 1
ATOM 836 O O . TRP A 1 108 ? 4.449 0.215 -8.479 1.00 96.94 108 TRP A O 1
ATOM 846 N N . LEU A 1 109 ? 3.968 1.946 -9.830 1.00 97.69 109 LEU A N 1
ATOM 847 C CA . LEU A 1 109 ? 5.077 2.794 -9.440 1.00 97.69 109 LEU A CA 1
ATOM 848 C C . LEU A 1 109 ? 4.493 3.959 -8.643 1.00 97.69 109 LEU A C 1
ATOM 850 O O . LEU A 1 109 ? 3.632 4.693 -9.145 1.00 97.69 109 LEU A O 1
ATOM 854 N N . MET A 1 110 ? 4.916 4.078 -7.390 1.00 96.12 110 MET A N 1
ATOM 855 C CA . MET A 1 110 ? 4.438 5.103 -6.464 1.00 96.12 110 MET A CA 1
ATOM 856 C C . MET A 1 110 ? 5.596 5.997 -6.044 1.00 96.12 110 MET A C 1
ATOM 858 O O . MET A 1 110 ? 6.704 5.509 -5.830 1.00 96.12 110 MET A O 1
ATOM 862 N N . GLU A 1 111 ? 5.331 7.296 -5.952 1.00 95.69 111 GLU A N 1
ATOM 863 C CA . GLU A 1 111 ? 6.286 8.306 -5.506 1.00 95.69 111 GLU A CA 1
ATOM 864 C C . GLU A 1 111 ? 5.823 8.887 -4.173 1.00 95.69 111 GLU A C 1
ATOM 866 O O . GLU A 1 111 ? 4.705 9.394 -4.055 1.00 95.69 111 GLU A O 1
ATOM 871 N N . GLU A 1 112 ? 6.672 8.757 -3.162 1.00 93.00 112 GLU A N 1
ATOM 872 C CA . GLU A 1 112 ? 6.507 9.352 -1.841 1.00 93.00 112 GLU A CA 1
ATOM 873 C C . GLU A 1 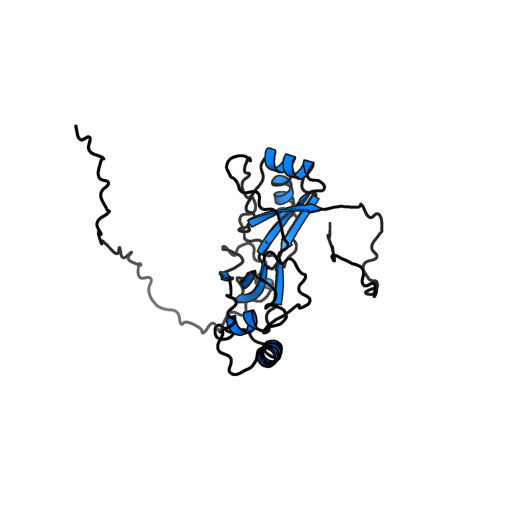112 ? 6.803 10.856 -1.896 1.00 93.00 112 GLU A C 1
ATOM 875 O O . GLU A 1 112 ? 7.526 11.341 -2.766 1.00 93.00 112 GLU A O 1
ATOM 880 N N . ARG A 1 113 ? 6.293 11.613 -0.923 1.00 89.88 113 ARG A N 1
ATOM 881 C CA . ARG A 1 113 ? 6.478 13.073 -0.853 1.00 89.88 113 ARG A CA 1
ATOM 882 C C . ARG A 1 113 ? 7.932 13.557 -0.782 1.00 89.88 113 ARG A C 1
ATOM 884 O O . ARG A 1 113 ? 8.196 14.707 -1.111 1.00 89.88 113 ARG A O 1
ATOM 891 N N . ASN A 1 114 ? 8.871 12.701 -0.380 1.00 87.62 114 ASN A N 1
ATOM 892 C CA . ASN A 1 114 ? 10.316 12.975 -0.418 1.00 87.62 114 ASN A CA 1
ATOM 893 C C . ASN A 1 114 ? 10.959 12.688 -1.793 1.00 87.62 114 ASN A C 1
ATOM 895 O O . ASN A 1 114 ? 12.177 12.762 -1.924 1.00 87.62 114 ASN A O 1
ATOM 899 N N . GLY A 1 115 ? 10.169 12.324 -2.808 1.00 91.38 115 GLY A N 1
ATOM 900 C CA . GLY A 1 115 ? 10.642 11.953 -4.143 1.00 91.38 115 GLY A CA 1
ATOM 901 C C . GLY A 1 115 ? 11.110 10.500 -4.268 1.00 91.38 115 GLY A C 1
ATOM 902 O O . GLY A 1 115 ? 11.551 10.089 -5.344 1.00 91.38 115 GLY A O 1
ATOM 903 N N . ARG A 1 116 ? 11.024 9.696 -3.200 1.00 94.12 116 ARG A N 1
ATOM 904 C CA . ARG A 1 116 ? 11.376 8.275 -3.247 1.00 94.12 116 ARG A CA 1
ATOM 905 C C . ARG A 1 116 ? 10.352 7.503 -4.069 1.00 94.12 116 ARG A C 1
ATOM 907 O O . ARG A 1 116 ? 9.153 7.614 -3.842 1.00 94.12 116 ARG A O 1
ATOM 914 N N . GLN A 1 117 ? 10.834 6.656 -4.973 1.00 97.19 117 GLN A N 1
ATOM 915 C CA . GLN A 1 117 ? 9.984 5.777 -5.770 1.00 97.19 117 GLN A CA 1
ATOM 916 C C . GLN A 1 117 ? 10.036 4.335 -5.268 1.00 97.19 117 GLN A C 1
ATOM 918 O O . GLN A 1 117 ? 11.095 3.835 -4.880 1.00 97.19 117 GLN A O 1
ATOM 923 N N . ILE A 1 118 ? 8.888 3.665 -5.302 1.00 97.62 118 ILE A N 1
ATOM 924 C CA . ILE A 1 118 ? 8.733 2.264 -4.910 1.00 97.62 118 ILE A CA 1
ATOM 925 C C . ILE A 1 118 ? 7.848 1.514 -5.904 1.00 97.62 118 ILE A C 1
ATOM 927 O O . ILE A 1 118 ? 6.894 2.065 -6.462 1.00 97.62 118 ILE A O 1
ATOM 931 N N . TRP A 1 119 ? 8.144 0.233 -6.086 1.00 97.94 119 TRP A N 1
ATOM 932 C CA . TRP A 1 119 ? 7.235 -0.709 -6.720 1.00 97.94 119 TRP A CA 1
ATOM 933 C C . TRP A 1 119 ? 6.202 -1.181 -5.708 1.00 97.94 119 TRP A C 1
ATOM 935 O O . TRP A 1 119 ? 6.547 -1.586 -4.599 1.00 97.94 119 TRP A O 1
ATOM 945 N N . VAL A 1 120 ? 4.937 -1.189 -6.111 1.00 96.12 120 VAL A N 1
ATOM 946 C CA . VAL A 1 120 ? 3.844 -1.730 -5.310 1.00 96.12 120 VAL A CA 1
ATOM 947 C C . VAL A 1 120 ? 3.129 -2.826 -6.077 1.00 96.12 120 VAL A C 1
ATOM 949 O O . VAL A 1 120 ? 2.592 -2.603 -7.162 1.00 96.12 120 VAL A O 1
ATOM 952 N N . LEU A 1 121 ? 3.090 -4.010 -5.479 1.00 94.56 121 LEU A N 1
ATOM 953 C CA . LEU A 1 121 ? 2.334 -5.156 -5.963 1.00 94.56 121 LEU A CA 1
ATOM 954 C C . LEU A 1 121 ? 0.973 -5.1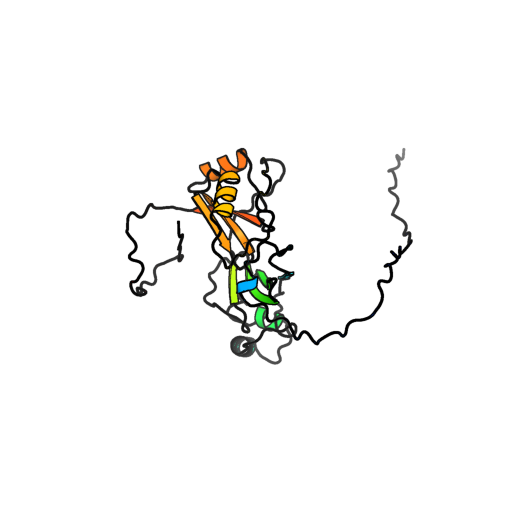42 -5.268 1.00 94.56 121 LEU A C 1
ATOM 956 O O . LEU A 1 121 ? 0.876 -5.366 -4.054 1.00 94.56 121 LEU A O 1
ATOM 960 N N . ARG A 1 122 ? -0.079 -4.818 -6.023 1.00 88.56 122 ARG A N 1
ATOM 961 C CA . ARG A 1 122 ? -1.452 -4.796 -5.506 1.00 88.56 122 ARG A CA 1
ATOM 962 C C . ARG A 1 122 ? -2.141 -6.125 -5.749 1.00 88.56 122 ARG A C 1
ATOM 964 O O . ARG A 1 122 ? -1.927 -6.744 -6.785 1.00 88.56 122 ARG A O 1
ATOM 971 N N . GLU A 1 123 ? -2.962 -6.544 -4.788 1.00 76.06 123 GLU A N 1
ATOM 972 C CA . GLU A 1 123 ? -3.794 -7.754 -4.899 1.00 76.06 123 GLU A CA 1
ATOM 973 C C . GLU A 1 123 ? -2.987 -9.017 -5.255 1.00 76.06 123 GLU A C 1
ATOM 975 O O . GLU A 1 123 ? -3.454 -9.920 -5.948 1.00 76.06 123 GLU A O 1
ATOM 980 N N . ALA A 1 124 ? -1.742 -9.078 -4.786 1.00 75.12 124 ALA A N 1
ATOM 981 C CA . ALA A 1 124 ? -0.840 -10.179 -5.061 1.00 75.12 124 ALA A CA 1
ATOM 982 C C . ALA A 1 124 ? -1.357 -11.486 -4.432 1.00 75.12 124 ALA A C 1
ATOM 984 O O . ALA A 1 124 ? -1.515 -11.586 -3.215 1.00 75.12 124 ALA A O 1
ATOM 985 N N . HIS A 1 125 ? -1.607 -12.495 -5.272 1.00 73.31 125 HIS A N 1
ATOM 986 C CA . HIS A 1 125 ? -1.980 -13.848 -4.838 1.00 73.31 125 HIS A CA 1
ATOM 987 C C . HIS A 1 125 ? -0.783 -14.674 -4.364 1.00 73.31 125 HIS A C 1
ATOM 989 O O . HIS A 1 125 ? -0.936 -15.595 -3.565 1.00 73.31 125 HIS A O 1
ATOM 995 N N . GLU A 1 126 ? 0.396 -14.343 -4.876 1.00 79.94 126 GLU A N 1
ATOM 996 C CA . GLU A 1 126 ? 1.656 -15.013 -4.590 1.00 79.94 126 GLU A CA 1
ATOM 997 C C . GLU A 1 126 ? 2.564 -14.060 -3.816 1.00 79.94 126 GLU A C 1
ATOM 999 O O . GLU A 1 126 ? 2.460 -12.839 -3.945 1.00 79.94 126 GLU A O 1
ATOM 1004 N N . ASN A 1 127 ? 3.459 -14.607 -3.000 1.00 84.88 127 ASN A N 1
ATOM 1005 C CA . ASN A 1 127 ? 4.461 -13.795 -2.323 1.00 84.88 127 ASN A CA 1
ATOM 1006 C C . ASN A 1 127 ? 5.573 -13.429 -3.309 1.00 84.88 127 ASN A C 1
ATOM 1008 O O . ASN A 1 127 ? 6.107 -14.291 -4.013 1.00 84.88 127 ASN A O 1
ATOM 1012 N N . CYS A 1 128 ? 5.953 -12.154 -3.341 1.00 88.94 128 CYS A N 1
ATOM 1013 C CA . CYS A 1 128 ? 7.152 -11.733 -4.048 1.00 88.94 128 CYS A CA 1
ATOM 1014 C C . CYS A 1 128 ? 8.401 -12.109 -3.241 1.00 88.94 128 CYS A C 1
ATOM 1016 O O . CYS A 1 128 ? 8.641 -11.576 -2.163 1.00 88.94 128 CYS A O 1
ATOM 1018 N N . ASN A 1 129 ? 9.238 -12.985 -3.799 1.00 91.62 129 ASN A N 1
ATOM 1019 C CA . ASN A 1 129 ? 10.510 -13.393 -3.184 1.00 91.62 129 ASN A CA 1
ATOM 1020 C C . ASN A 1 129 ? 11.650 -12.379 -3.402 1.00 91.62 129 ASN A C 1
ATOM 1022 O O . ASN A 1 129 ? 12.809 -12.666 -3.111 1.00 91.62 129 ASN A O 1
ATOM 1026 N N . TYR A 1 130 ? 11.339 -11.206 -3.947 1.00 94.50 130 TYR A N 1
ATOM 1027 C CA . TYR A 1 130 ? 12.299 -10.146 -4.223 1.00 94.50 130 TYR A CA 1
ATOM 1028 C C . TYR A 1 130 ? 11.952 -8.915 -3.402 1.00 94.50 130 TYR A C 1
ATOM 1030 O O . TYR A 1 130 ? 10.788 -8.539 -3.289 1.00 94.50 130 TYR A O 1
ATOM 1038 N N . THR A 1 131 ? 12.983 -8.253 -2.893 1.00 95.69 131 THR A N 1
ATOM 1039 C CA . THR A 1 131 ? 12.842 -6.994 -2.155 1.00 95.69 131 THR A CA 1
ATOM 1040 C C . THR A 1 131 ? 13.024 -5.770 -3.047 1.00 95.69 131 THR A C 1
ATOM 1042 O O . THR A 1 131 ? 12.608 -4.683 -2.666 1.00 95.69 131 THR A O 1
ATOM 1045 N N . HIS A 1 132 ? 13.646 -5.929 -4.222 1.00 97.19 132 HIS A N 1
ATOM 1046 C CA . HIS A 1 132 ? 13.981 -4.833 -5.129 1.00 97.19 132 HIS A CA 1
ATOM 1047 C C . HIS A 1 132 ? 13.863 -5.240 -6.603 1.00 97.19 132 HIS A C 1
ATOM 1049 O O . HIS A 1 132 ? 14.063 -6.404 -6.958 1.00 97.19 132 HIS A O 1
ATOM 1055 N N . ALA A 1 133 ? 13.595 -4.259 -7.465 1.00 97.31 133 ALA A N 1
ATOM 1056 C CA . ALA A 1 133 ? 13.699 -4.370 -8.921 1.00 97.31 133 ALA A CA 1
ATOM 1057 C C . ALA A 1 133 ? 14.083 -3.014 -9.518 1.00 97.31 133 ALA A C 1
ATOM 1059 O O . ALA A 1 133 ? 13.516 -1.985 -9.147 1.00 97.31 133 ALA A O 1
ATOM 1060 N N . GLY A 1 134 ? 15.052 -2.986 -10.439 1.00 96.31 134 GLY A N 1
ATOM 1061 C CA . GLY A 1 134 ? 15.469 -1.725 -11.060 1.00 96.31 134 GLY A CA 1
ATOM 1062 C C . GLY A 1 134 ? 15.950 -0.681 -10.044 1.00 96.31 134 GLY A C 1
ATOM 1063 O O . GLY A 1 134 ? 15.698 0.505 -10.229 1.00 96.31 134 GLY A O 1
ATOM 1064 N N . GLY A 1 135 ? 16.562 -1.108 -8.936 1.00 96.38 135 GLY A N 1
ATOM 1065 C CA . GLY A 1 135 ? 17.014 -0.219 -7.857 1.00 96.38 135 GLY A CA 1
ATOM 1066 C C . GLY A 1 135 ? 15.925 0.374 -6.959 1.00 96.38 135 GLY A C 1
ATOM 1067 O O . GLY A 1 135 ? 16.258 1.178 -6.094 1.00 96.38 135 GLY A O 1
ATOM 1068 N N . LEU A 1 136 ? 14.654 0.005 -7.134 1.00 98.06 136 LEU A N 1
ATOM 1069 C CA . LEU A 1 136 ? 13.558 0.451 -6.267 1.00 98.06 136 LEU A CA 1
ATOM 1070 C C . LEU A 1 136 ? 13.101 -0.683 -5.348 1.00 98.06 136 LEU A C 1
ATOM 1072 O O . LEU A 1 136 ? 13.122 -1.847 -5.754 1.00 98.06 136 LEU A O 1
ATOM 1076 N N . GLU A 1 137 ? 12.671 -0.335 -4.133 1.00 97.50 137 GLU A N 1
ATOM 1077 C CA . GLU A 1 137 ? 12.037 -1.276 -3.199 1.00 97.50 137 GLU A CA 1
ATOM 1078 C C . GLU A 1 137 ? 10.740 -1.835 -3.789 1.00 97.50 137 GLU A C 1
ATOM 1080 O O . GLU A 1 137 ? 10.020 -1.132 -4.500 1.00 97.50 137 GLU A O 1
ATOM 1085 N N . ILE A 1 138 ? 10.423 -3.079 -3.444 1.00 97.06 138 ILE A N 1
ATOM 1086 C CA . ILE A 1 138 ? 9.154 -3.730 -3.755 1.00 97.06 138 ILE A CA 1
ATOM 1087 C C . ILE A 1 138 ? 8.357 -3.885 -2.465 1.00 97.06 138 ILE A C 1
ATOM 1089 O O . ILE A 1 138 ? 8.813 -4.522 -1.518 1.00 97.06 138 ILE A O 1
ATOM 1093 N N . HIS A 1 139 ? 7.136 -3.358 -2.464 1.00 95.44 139 HIS A N 1
ATOM 1094 C CA . HIS A 1 139 ? 6.171 -3.519 -1.382 1.00 95.44 139 HIS A CA 1
ATOM 1095 C C . HIS A 1 139 ? 4.935 -4.254 -1.882 1.00 95.44 139 HIS A C 1
ATOM 1097 O O . HIS A 1 139 ? 4.390 -3.944 -2.940 1.00 95.44 139 HIS A O 1
ATOM 1103 N N . GLN A 1 140 ? 4.468 -5.227 -1.109 1.00 91.06 140 GLN A N 1
ATOM 1104 C CA . GLN A 1 140 ? 3.259 -5.977 -1.420 1.00 91.06 140 GLN A CA 1
ATOM 1105 C C . GLN A 1 140 ? 2.129 -5.516 -0.505 1.00 91.06 140 GLN A C 1
ATOM 1107 O O . GLN A 1 140 ? 2.275 -5.493 0.717 1.00 91.06 140 GLN A O 1
ATOM 1112 N N . THR A 1 141 ? 0.996 -5.156 -1.100 1.00 85.56 141 THR A N 1
ATOM 1113 C CA . THR A 1 141 ? -0.228 -4.879 -0.337 1.00 85.56 141 THR A CA 1
ATOM 1114 C C . THR A 1 141 ? -1.039 -6.170 -0.240 1.00 85.56 141 THR A C 1
ATOM 1116 O O . THR A 1 141 ? -1.158 -6.892 -1.237 1.00 85.56 141 THR A O 1
ATOM 1119 N N . PRO A 1 142 ? -1.549 -6.526 0.952 1.00 78.56 142 PRO A N 1
ATOM 1120 C CA . PRO A 1 142 ? -2.298 -7.757 1.124 1.00 78.56 142 PRO A CA 1
ATOM 1121 C C . PRO A 1 142 ? -3.625 -7.660 0.380 1.00 78.56 142 PRO A C 1
ATOM 1123 O O . PRO A 1 142 ? -4.156 -6.574 0.133 1.00 78.56 142 PRO A O 1
ATOM 1126 N N . ARG A 1 143 ? -4.223 -8.816 0.103 1.00 76.81 143 ARG A N 1
ATOM 1127 C CA . ARG A 1 143 ? -5.644 -8.845 -0.213 1.00 76.81 143 ARG A CA 1
ATOM 1128 C C . ARG A 1 143 ? -6.409 -8.490 1.057 1.00 76.81 143 ARG A C 1
ATOM 1130 O O . ARG A 1 143 ? -6.350 -9.230 2.031 1.00 76.81 143 ARG A O 1
ATOM 1137 N N . ALA A 1 144 ? -7.118 -7.375 1.032 1.00 74.44 144 ALA A N 1
ATOM 1138 C CA . ALA A 1 144 ? -7.970 -6.954 2.129 1.00 74.44 144 ALA A CA 1
ATOM 1139 C C . ALA A 1 144 ? -9.386 -6.691 1.612 1.00 74.44 144 ALA A C 1
ATOM 1141 O O . ALA A 1 144 ? -9.595 -6.468 0.415 1.00 74.44 144 ALA A O 1
ATOM 1142 N N . THR A 1 145 ? -10.371 -6.781 2.504 1.00 80.81 145 THR A N 1
ATOM 1143 C CA . THR A 1 145 ? -11.769 -6.596 2.114 1.00 80.81 145 THR A CA 1
ATOM 1144 C C . THR A 1 145 ? -12.130 -5.127 2.240 1.00 80.81 145 THR A C 1
ATOM 1146 O O . THR A 1 145 ? -12.080 -4.563 3.331 1.00 80.81 145 THR A O 1
ATOM 1149 N N . PHE A 1 146 ? -12.524 -4.521 1.125 1.00 79.44 146 PHE A N 1
ATOM 1150 C CA . PHE A 1 146 ? -13.107 -3.187 1.098 1.00 79.44 146 PHE A CA 1
ATOM 1151 C C . PHE A 1 146 ? -14.628 -3.330 1.131 1.00 79.44 146 PHE A C 1
ATOM 1153 O O . PHE A 1 146 ? -15.230 -3.887 0.212 1.00 79.44 146 PHE A O 1
ATOM 1160 N N . TYR A 1 147 ? -15.262 -2.847 2.197 1.00 75.12 147 TYR A N 1
ATOM 1161 C CA . TYR A 1 147 ? -16.718 -2.770 2.262 1.00 75.12 147 TYR A CA 1
ATOM 1162 C C . TYR A 1 147 ? -17.136 -1.421 1.687 1.00 75.12 147 TYR A C 1
ATOM 1164 O O . TYR A 1 147 ? -16.991 -0.392 2.336 1.00 75.12 147 TYR A O 1
ATOM 1172 N N . GLN A 1 148 ? -17.608 -1.404 0.441 1.00 62.81 148 GLN A N 1
ATOM 1173 C CA . GLN A 1 148 ? -18.119 -0.169 -0.145 1.00 62.81 148 GLN A CA 1
ATOM 1174 C C . GLN A 1 148 ? -19.415 0.256 0.548 1.00 62.81 148 GLN A C 1
ATOM 1176 O O . GLN A 1 148 ? -20.286 -0.561 0.865 1.00 62.81 148 GLN A O 1
ATOM 1181 N N . THR A 1 149 ? -19.556 1.565 0.738 1.00 54.19 149 THR A N 1
ATOM 1182 C CA . THR A 1 149 ? -20.744 2.234 1.266 1.00 54.19 149 THR A CA 1
ATOM 1183 C C . THR A 1 149 ? -21.872 2.238 0.235 1.00 54.19 149 THR A C 1
ATOM 1185 O O . THR A 1 149 ? -22.384 3.286 -0.148 1.00 54.19 149 THR A O 1
ATOM 1188 N N . ASN A 1 150 ? -22.352 1.067 -0.187 1.00 55.34 150 ASN A N 1
ATOM 1189 C CA . ASN A 1 150 ? -23.551 0.956 -1.032 1.00 55.34 150 ASN A CA 1
ATOM 1190 C C . ASN A 1 150 ? -24.848 1.305 -0.253 1.00 55.34 150 ASN A C 1
ATOM 1192 O O . ASN A 1 150 ? -25.917 0.772 -0.534 1.00 55.34 150 ASN A O 1
ATOM 1196 N N . GLY A 1 151 ? -24.756 2.192 0.746 1.00 52.72 151 GLY A N 1
ATOM 1197 C CA . GLY A 1 151 ? -25.859 2.755 1.524 1.00 52.72 151 GLY A CA 1
ATOM 1198 C C . GLY A 1 151 ? -26.265 1.987 2.784 1.00 52.72 151 GLY A C 1
ATOM 1199 O O . GLY A 1 151 ? -27.166 2.444 3.478 1.00 52.72 151 GLY A O 1
ATOM 1200 N N . VAL A 1 152 ? -25.638 0.846 3.097 1.00 61.28 152 VAL A N 1
ATOM 1201 C CA . VAL A 1 152 ? -26.114 -0.044 4.179 1.00 61.28 152 VAL A CA 1
ATOM 1202 C C . VAL A 1 152 ? -25.464 0.245 5.537 1.00 61.28 152 VAL A C 1
ATOM 1204 O O . VAL A 1 152 ? -26.125 0.113 6.562 1.00 61.28 152 VAL A O 1
ATOM 1207 N N . PHE A 1 153 ? -24.200 0.676 5.567 1.00 68.12 153 PHE A N 1
ATOM 1208 C CA . PHE A 1 153 ? -23.453 0.851 6.817 1.00 68.12 153 PHE A CA 1
ATOM 1209 C C . PHE A 1 153 ? -23.318 2.315 7.228 1.00 68.12 153 PHE A C 1
ATOM 1211 O O . PHE A 1 153 ? -23.100 3.201 6.395 1.00 68.12 153 PHE A O 1
ATOM 1218 N N . LEU A 1 154 ? -23.395 2.561 8.538 1.00 77.81 154 LEU A N 1
ATOM 1219 C CA . LEU A 1 154 ? -23.102 3.869 9.115 1.00 77.81 154 LEU A CA 1
ATOM 1220 C C . LEU A 1 154 ? -21.637 4.243 8.830 1.00 77.81 154 LEU A C 1
ATOM 1222 O O . LEU A 1 154 ? -20.759 3.388 8.732 1.00 77.81 154 LEU A O 1
ATOM 1226 N N . THR A 1 155 ? -21.357 5.534 8.678 1.00 83.44 155 THR A N 1
ATOM 1227 C CA . THR A 1 155 ? -19.994 6.027 8.436 1.00 83.44 155 THR A CA 1
ATOM 1228 C C . THR A 1 155 ? -19.584 6.952 9.569 1.00 83.44 155 THR A C 1
ATOM 1230 O O . THR A 1 155 ? -20.331 7.859 9.937 1.00 83.44 155 THR A O 1
ATOM 1233 N N . LYS A 1 156 ? -18.391 6.726 10.116 1.00 85.88 156 LYS A N 1
ATOM 1234 C CA . LYS A 1 156 ? -17.729 7.655 11.032 1.00 85.88 156 LYS A CA 1
ATOM 1235 C C . LYS A 1 156 ? -16.787 8.566 10.258 1.00 85.88 156 LYS A C 1
ATOM 1237 O O . LYS A 1 156 ? -16.247 8.194 9.219 1.00 85.88 156 LYS A O 1
ATOM 1242 N N . HIS A 1 157 ? -16.576 9.761 10.792 1.00 87.81 157 HIS A N 1
ATOM 1243 C CA . HIS A 1 157 ? -15.597 10.688 10.248 1.00 87.81 157 HIS A CA 1
ATOM 1244 C C . HIS A 1 157 ? -14.176 10.259 10.601 1.00 87.81 157 HIS A C 1
ATOM 1246 O O . HIS A 1 157 ? -13.912 9.842 11.726 1.00 87.81 157 HIS A O 1
ATOM 1252 N N . ASP A 1 158 ? -13.267 10.456 9.650 1.00 91.12 158 ASP A N 1
ATOM 1253 C CA . ASP A 1 158 ? -11.831 10.390 9.885 1.00 91.12 158 ASP A CA 1
ATOM 1254 C C . ASP A 1 158 ? -11.404 11.464 10.895 1.00 91.12 158 ASP A C 1
ATOM 1256 O O . ASP A 1 158 ? -11.627 12.660 10.670 1.00 91.12 158 ASP A O 1
ATOM 1260 N N . THR A 1 159 ? -10.803 11.054 12.006 1.00 92.38 159 THR A N 1
ATOM 1261 C CA . THR A 1 159 ? -10.297 11.956 13.051 1.00 92.38 159 THR A CA 1
ATOM 1262 C C . THR A 1 159 ? -8.794 12.232 12.929 1.00 92.38 159 THR A C 1
ATOM 1264 O O . THR A 1 159 ? -8.277 13.099 13.642 1.00 92.38 159 THR A O 1
ATOM 1267 N N . ILE A 1 160 ? -8.089 11.567 12.008 1.00 91.31 160 ILE A N 1
ATOM 1268 C CA . ILE A 1 160 ? -6.674 11.797 11.690 1.00 91.31 160 ILE A CA 1
ATOM 1269 C C . ILE A 1 160 ? -6.609 12.632 10.407 1.00 91.31 160 ILE A C 1
ATOM 1271 O O . ILE A 1 160 ? -6.761 12.130 9.306 1.00 91.31 160 ILE A O 1
ATOM 1275 N N . LYS A 1 161 ? -6.404 13.947 10.547 1.00 84.88 161 LYS A N 1
ATOM 1276 C CA . LYS A 1 161 ? -6.476 14.897 9.416 1.00 84.88 161 LYS A CA 1
ATOM 1277 C C . LYS A 1 161 ? -5.184 15.072 8.624 1.00 84.88 161 LYS A C 1
ATOM 1279 O O . LYS A 1 161 ? -5.203 15.722 7.588 1.00 84.88 161 LYS A O 1
ATOM 1284 N N . ARG A 1 162 ? -4.076 14.538 9.128 1.00 88.75 162 ARG A N 1
ATOM 1285 C CA . ARG A 1 162 ? -2.775 14.573 8.454 1.00 88.75 162 ARG A CA 1
ATOM 1286 C C . ARG A 1 162 ? -2.538 13.269 7.705 1.00 88.75 162 ARG A C 1
ATOM 1288 O O . ARG A 1 162 ? -3.064 12.232 8.110 1.00 88.75 162 ARG A O 1
ATOM 1295 N N . ALA A 1 163 ? -1.657 13.304 6.711 1.00 88.31 163 ALA A N 1
ATOM 1296 C CA . ALA A 1 163 ? -1.147 12.087 6.103 1.00 88.31 163 ALA A CA 1
ATOM 1297 C C . ALA A 1 163 ? -0.427 11.214 7.146 1.00 88.31 163 ALA A C 1
ATOM 1299 O O . ALA A 1 163 ? 0.357 11.699 7.973 1.00 88.31 163 ALA A O 1
ATOM 1300 N N . ILE A 1 164 ? -0.701 9.911 7.114 1.00 89.88 164 ILE A N 1
ATOM 1301 C CA . ILE A 1 164 ? 0.038 8.926 7.907 1.00 89.88 164 ILE A CA 1
ATOM 1302 C C . ILE A 1 164 ? 1.354 8.606 7.190 1.00 89.88 164 ILE A C 1
ATOM 1304 O O . ILE A 1 164 ? 1.345 8.292 6.002 1.00 89.88 164 ILE A O 1
ATOM 1308 N N . ASN A 1 165 ? 2.474 8.668 7.920 1.00 89.94 165 ASN A N 1
ATOM 1309 C CA . ASN A 1 165 ? 3.759 8.145 7.461 1.00 89.94 165 ASN A CA 1
ATOM 1310 C C . ASN A 1 165 ? 3.735 6.611 7.600 1.00 89.94 165 ASN A C 1
ATOM 1312 O O . ASN A 1 165 ? 3.739 6.115 8.727 1.00 89.94 165 ASN A O 1
ATOM 1316 N N . PRO A 1 166 ? 3.724 5.839 6.501 1.00 91.38 166 PRO A N 1
ATOM 1317 C CA . PRO A 1 166 ? 3.647 4.387 6.560 1.00 91.38 166 PRO A CA 1
ATOM 1318 C C . PRO A 1 166 ? 4.985 3.721 6.914 1.00 91.38 166 PRO A C 1
ATOM 1320 O O . PRO A 1 166 ? 5.036 2.501 7.052 1.00 91.38 166 PRO A O 1
ATOM 1323 N N . ARG A 1 167 ? 6.072 4.496 7.026 1.00 90.75 167 ARG A N 1
ATOM 1324 C CA . ARG A 1 167 ? 7.405 4.027 7.433 1.00 90.75 167 ARG A CA 1
ATOM 1325 C C . ARG A 1 167 ? 7.679 4.249 8.923 1.00 90.75 167 ARG A C 1
ATOM 1327 O O . ARG A 1 167 ? 8.677 3.740 9.425 1.00 90.75 167 ARG A O 1
ATOM 1334 N N . ALA A 1 168 ? 6.806 4.976 9.618 1.00 89.38 168 ALA A N 1
ATOM 1335 C CA . ALA A 1 168 ? 6.908 5.238 11.047 1.00 89.38 168 ALA A CA 1
ATOM 1336 C C . ALA A 1 168 ? 5.863 4.443 11.839 1.00 89.38 168 ALA A C 1
ATOM 1338 O O . ALA A 1 168 ? 4.797 4.080 11.334 1.00 89.38 168 ALA A O 1
ATOM 1339 N N . ALA A 1 169 ? 6.160 4.195 13.114 1.00 89.38 169 ALA A N 1
ATOM 1340 C CA . ALA A 1 169 ? 5.162 3.681 14.038 1.00 89.38 169 ALA A CA 1
ATOM 1341 C C . ALA A 1 169 ? 4.060 4.729 14.256 1.00 89.38 169 ALA A C 1
ATOM 1343 O O . ALA A 1 169 ? 4.332 5.927 14.354 1.00 89.38 169 ALA A O 1
ATOM 1344 N N . LEU A 1 170 ? 2.812 4.271 14.373 1.00 90.19 170 LEU A N 1
ATOM 1345 C CA . LEU A 1 170 ? 1.707 5.144 14.755 1.00 90.19 170 LEU A CA 1
ATOM 1346 C C . LEU A 1 170 ? 1.961 5.728 16.145 1.00 90.19 170 LEU A C 1
ATOM 1348 O O . LEU A 1 170 ? 2.368 5.019 17.068 1.00 90.19 170 LEU A O 1
ATOM 1352 N N . SER A 1 171 ? 1.682 7.019 16.305 1.00 90.81 171 SER A N 1
ATOM 1353 C CA . SER A 1 171 ? 1.793 7.663 17.610 1.00 90.81 171 SER A CA 1
ATOM 1354 C C . SER A 1 171 ? 0.700 7.159 18.560 1.00 90.81 171 SER A C 1
ATOM 1356 O O . SER A 1 171 ? -0.356 6.683 18.136 1.00 90.81 171 SER A O 1
ATOM 1358 N N . ASN A 1 172 ? 0.901 7.330 19.869 1.00 92.00 172 ASN A N 1
ATOM 1359 C CA . ASN A 1 172 ? -0.138 7.030 20.862 1.00 92.00 172 ASN A CA 1
ATOM 1360 C C . ASN A 1 172 ? -1.441 7.803 20.600 1.00 92.00 172 ASN A C 1
ATOM 1362 O O . ASN A 1 172 ? -2.529 7.287 20.859 1.00 92.00 172 ASN A O 1
ATOM 1366 N N . GLU A 1 173 ? -1.333 9.021 20.066 1.00 93.12 173 GLU A N 1
ATOM 1367 C CA . GLU A 1 173 ? -2.486 9.830 19.680 1.00 93.12 173 GLU A CA 1
ATOM 1368 C C . GLU A 1 173 ? -3.241 9.205 18.498 1.00 93.12 173 GLU A C 1
ATOM 1370 O O . GLU A 1 173 ? -4.464 9.064 18.561 1.00 93.12 173 GLU A O 1
ATOM 1375 N N . ASP A 1 174 ? -2.528 8.766 17.454 1.00 93.38 174 ASP A N 1
ATOM 1376 C CA . ASP A 1 174 ? -3.145 8.074 16.317 1.00 93.38 174 ASP A CA 1
ATOM 1377 C C . ASP A 1 174 ? -3.830 6.791 16.782 1.00 93.38 174 ASP A C 1
ATOM 1379 O O . ASP A 1 174 ? -4.983 6.543 16.437 1.00 93.38 174 ASP A O 1
ATOM 1383 N N . LEU A 1 175 ? -3.160 5.998 17.624 1.00 93.88 175 LEU A N 1
ATOM 1384 C CA . LEU A 1 175 ? -3.725 4.766 18.173 1.00 93.88 175 LEU A CA 1
ATOM 1385 C C . LEU A 1 175 ? -4.985 5.032 19.009 1.00 93.88 175 LEU A C 1
ATOM 1387 O O . LEU A 1 175 ? -5.922 4.236 18.966 1.00 93.88 175 LEU A O 1
ATOM 1391 N N . SER A 1 176 ? -5.045 6.139 19.758 1.00 95.00 176 SER A N 1
ATOM 1392 C CA . SER A 1 176 ? -6.273 6.550 20.454 1.00 95.00 176 SER A CA 1
ATOM 1393 C C . SER A 1 176 ? -7.401 6.841 19.463 1.00 95.00 176 SER A C 1
ATOM 1395 O O . SER A 1 176 ? -8.501 6.313 19.609 1.00 95.00 176 SER A O 1
ATOM 1397 N N . LYS A 1 177 ? -7.113 7.606 18.406 1.00 95.19 177 LYS A N 1
ATOM 1398 C CA . LYS A 1 177 ? -8.083 7.934 17.352 1.00 95.19 177 LYS A CA 1
ATOM 1399 C C . LYS A 1 177 ? -8.572 6.690 16.604 1.00 95.19 177 LYS A C 1
ATOM 1401 O O . LYS A 1 177 ? -9.765 6.573 16.326 1.00 95.19 177 LYS A O 1
ATOM 1406 N N . PHE A 1 178 ? -7.685 5.731 16.335 1.00 94.88 178 PHE A N 1
ATOM 1407 C CA . PHE A 1 178 ? -8.059 4.431 15.773 1.00 94.88 178 PHE A CA 1
ATOM 1408 C C . PHE A 1 178 ? -9.012 3.665 16.692 1.00 94.88 178 PHE A C 1
ATOM 1410 O O . PHE A 1 178 ? -10.010 3.141 16.204 1.00 94.88 178 PHE A O 1
ATOM 1417 N N . ARG A 1 179 ? -8.767 3.630 18.007 1.00 94.62 179 ARG A N 1
ATOM 1418 C CA . ARG A 1 179 ? -9.673 2.968 18.966 1.00 94.62 179 ARG A CA 1
ATOM 1419 C C . ARG A 1 179 ? -11.064 3.606 18.980 1.00 94.62 179 ARG A C 1
ATOM 1421 O O . ARG A 1 179 ? -12.058 2.889 19.050 1.00 94.62 179 ARG A O 1
ATOM 1428 N N . ASP A 1 180 ? -11.149 4.924 18.835 1.00 93.38 180 ASP A N 1
ATOM 1429 C CA . ASP A 1 180 ? -12.436 5.629 18.771 1.00 93.38 180 ASP A CA 1
ATOM 1430 C C . ASP A 1 180 ? -13.196 5.334 17.465 1.00 93.38 180 ASP A C 1
ATOM 1432 O O . ASP A 1 180 ? -14.421 5.125 17.454 1.00 93.38 180 ASP A O 1
ATOM 1436 N N . MET A 1 181 ? 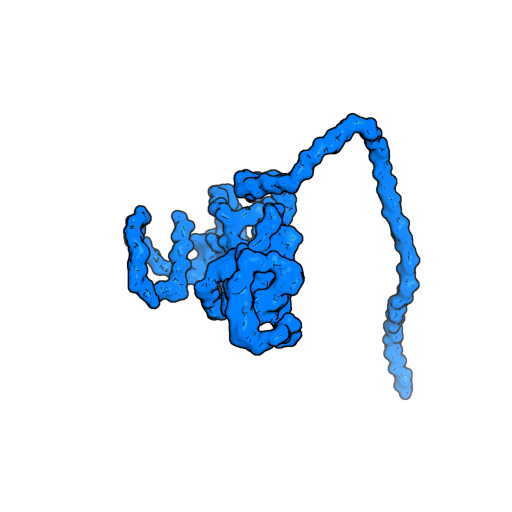-12.474 5.285 16.340 1.00 94.81 181 MET A N 1
ATOM 1437 C CA . MET A 1 181 ? -13.050 4.962 15.033 1.00 94.81 181 MET A CA 1
ATOM 1438 C C . MET A 1 181 ? -13.464 3.485 14.946 1.00 94.81 181 MET A C 1
ATOM 1440 O O . MET A 1 181 ? -14.585 3.198 14.515 1.00 94.81 181 MET A O 1
ATOM 1444 N N . PHE A 1 182 ? -12.637 2.568 15.449 1.00 95.31 182 PHE A N 1
ATOM 1445 C CA . PHE A 1 182 ? -12.782 1.115 15.316 1.00 95.31 182 PHE A CA 1
ATOM 1446 C C . PHE A 1 182 ? -12.710 0.411 16.689 1.00 95.31 182 PHE A C 1
ATOM 1448 O O . PHE A 1 182 ? -11.753 -0.303 16.982 1.00 95.31 182 PHE A O 1
ATOM 1455 N N . PRO A 1 183 ? -13.729 0.565 17.554 1.00 93.69 183 PRO A N 1
ATOM 1456 C CA . PRO A 1 183 ? -13.658 0.132 18.956 1.00 93.69 183 PRO A CA 1
ATOM 1457 C C . PRO A 1 183 ? -13.609 -1.387 19.163 1.00 93.69 183 PRO A C 1
ATOM 1459 O O . PRO A 1 183 ? -13.260 -1.843 20.247 1.00 93.69 183 PRO A O 1
ATOM 1462 N N . PHE A 1 184 ? -13.982 -2.172 18.152 1.00 95.06 184 PHE A N 1
ATOM 1463 C CA . PHE A 1 184 ? -13.901 -3.634 18.192 1.00 95.06 184 PHE A CA 1
ATOM 1464 C C . PHE A 1 184 ? -12.654 -4.187 17.499 1.00 95.06 184 PHE A C 1
ATOM 1466 O O . PHE A 1 184 ? -12.460 -5.399 17.479 1.00 95.06 184 PHE A O 1
ATOM 1473 N N . ALA A 1 185 ? -11.829 -3.325 16.904 1.00 95.25 185 ALA A N 1
ATOM 1474 C CA . ALA A 1 185 ? -10.599 -3.762 16.274 1.00 95.25 185 ALA A CA 1
ATOM 1475 C C . ALA A 1 185 ? -9.577 -4.184 17.335 1.00 95.25 185 ALA A C 1
ATOM 1477 O O . ALA A 1 185 ? -9.458 -3.575 18.400 1.00 95.25 185 ALA A O 1
ATOM 1478 N N . VAL A 1 186 ? -8.805 -5.216 17.016 1.00 94.75 186 VAL A N 1
ATOM 1479 C CA . VAL A 1 186 ? -7.692 -5.704 17.841 1.00 94.75 186 VAL A CA 1
ATOM 1480 C C . VAL A 1 186 ? -6.343 -5.157 17.381 1.00 94.75 186 VAL A C 1
ATOM 1482 O O . VAL A 1 186 ? -5.347 -5.328 18.078 1.00 94.75 186 VAL A O 1
ATOM 1485 N N . GLY A 1 187 ? -6.296 -4.490 16.226 1.00 93.62 187 GLY A N 1
ATOM 1486 C CA . GLY A 1 187 ? -5.078 -3.878 15.713 1.00 93.62 187 GLY A CA 1
ATOM 1487 C C . GLY A 1 187 ? -5.273 -3.175 14.376 1.00 93.62 187 GLY A C 1
ATOM 1488 O O . GLY A 1 187 ? -6.365 -3.151 13.807 1.00 93.62 187 GLY A O 1
ATOM 1489 N N . VAL A 1 188 ? -4.180 -2.613 13.873 1.00 94.56 188 VAL A N 1
ATOM 1490 C CA . VAL A 1 188 ? -4.109 -1.945 12.574 1.00 94.56 188 VAL A CA 1
ATOM 1491 C C . VAL A 1 188 ? -2.759 -2.244 11.925 1.00 94.56 188 VAL A C 1
ATOM 1493 O O . VAL A 1 188 ? -1.738 -2.294 12.609 1.00 94.56 188 VAL A O 1
ATOM 1496 N N . ARG A 1 189 ? -2.748 -2.459 10.607 1.00 93.25 189 ARG A N 1
ATOM 1497 C CA . ARG A 1 189 ? -1.532 -2.565 9.790 1.00 93.25 189 ARG A CA 1
ATOM 1498 C C . ARG A 1 189 ? -1.491 -1.407 8.808 1.00 93.25 189 ARG A C 1
ATOM 1500 O O . ARG A 1 189 ? -2.471 -1.163 8.109 1.00 93.25 189 ARG A O 1
ATOM 1507 N N . VAL A 1 190 ? -0.354 -0.728 8.742 1.00 93.25 190 VAL A N 1
ATOM 1508 C CA . VAL A 1 190 ? -0.095 0.342 7.776 1.00 93.25 190 VAL A CA 1
ATOM 1509 C C . VAL A 1 190 ? 0.946 -0.174 6.790 1.00 93.25 190 VAL A C 1
ATOM 1511 O O . VAL A 1 190 ? 1.999 -0.653 7.206 1.00 93.25 190 VAL A O 1
ATOM 1514 N N . TYR A 1 191 ? 0.637 -0.133 5.494 1.00 92.25 191 TYR A N 1
ATOM 1515 C CA . TYR A 1 191 ? 1.505 -0.697 4.459 1.00 92.25 191 TYR A CA 1
ATOM 1516 C C . TYR A 1 191 ? 2.258 0.399 3.716 1.00 92.25 191 TYR A C 1
ATOM 1518 O O . TYR A 1 191 ? 1.650 1.305 3.165 1.00 92.25 191 TYR A O 1
ATOM 1526 N N . VAL A 1 192 ? 3.579 0.274 3.584 1.00 93.00 192 VAL A N 1
ATOM 1527 C CA . VAL A 1 192 ? 4.390 1.226 2.797 1.00 93.00 192 VAL A CA 1
ATOM 1528 C C . VAL A 1 192 ? 3.899 1.353 1.351 1.00 93.00 192 VAL A C 1
ATOM 1530 O O . VAL A 1 192 ? 4.011 2.419 0.770 1.00 93.00 192 VAL A O 1
ATOM 1533 N N . GLY A 1 193 ? 3.287 0.313 0.778 1.00 89.06 193 GLY A N 1
ATOM 1534 C CA . GLY A 1 193 ? 2.719 0.346 -0.574 1.00 89.06 193 GLY A CA 1
ATOM 1535 C C . GLY A 1 193 ? 1.356 1.039 -0.725 1.00 89.06 193 GLY A C 1
ATOM 1536 O O . GLY A 1 193 ? 0.775 0.991 -1.808 1.00 89.06 193 GLY A O 1
ATOM 1537 N N . GLY A 1 194 ? 0.806 1.655 0.322 1.00 84.50 194 GLY A N 1
ATOM 1538 C CA . GLY A 1 194 ? -0.561 2.179 0.282 1.00 84.50 194 GLY A CA 1
ATOM 1539 C C . GLY A 1 194 ? -1.570 1.230 0.932 1.00 84.50 194 GLY A C 1
ATOM 1540 O O . GLY A 1 194 ? -1.554 0.028 0.689 1.00 84.50 194 GLY A O 1
ATOM 1541 N N . GLY A 1 195 ? -2.482 1.783 1.727 1.00 87.94 195 GLY A N 1
ATOM 1542 C CA . GLY A 1 195 ? -3.541 1.067 2.439 1.00 87.94 195 GLY A CA 1
ATOM 1543 C C . GLY A 1 195 ? -3.321 0.911 3.947 1.00 87.94 195 GLY A C 1
ATOM 1544 O O . GLY A 1 195 ? -2.202 0.738 4.442 1.00 87.94 195 GLY A O 1
ATOM 1545 N N . ILE A 1 196 ? -4.435 0.965 4.672 1.00 92.69 196 ILE A N 1
ATOM 1546 C CA . ILE A 1 196 ? -4.524 0.672 6.102 1.00 92.69 196 ILE A CA 1
ATOM 1547 C C . ILE A 1 196 ? -5.472 -0.511 6.263 1.00 92.69 196 ILE A C 1
ATOM 1549 O O . ILE A 1 196 ? -6.581 -0.483 5.739 1.00 92.69 196 ILE A O 1
ATOM 1553 N N . VAL A 1 197 ? -5.053 -1.548 6.985 1.00 93.50 197 VAL A N 1
ATOM 1554 C CA . VAL A 1 197 ? -5.895 -2.716 7.263 1.00 93.50 197 VAL A CA 1
ATOM 1555 C C . VAL A 1 197 ? -6.229 -2.753 8.745 1.00 93.50 197 VAL A C 1
ATOM 1557 O O . VAL A 1 197 ? -5.344 -2.935 9.582 1.00 93.50 197 VAL A O 1
ATOM 1560 N N . VAL A 1 198 ? -7.508 -2.588 9.069 1.00 95.44 198 VAL A N 1
ATOM 1561 C CA . VAL A 1 198 ? -8.022 -2.705 10.436 1.00 95.44 198 VAL A CA 1
ATOM 1562 C C . VAL A 1 198 ? -8.338 -4.170 10.723 1.00 95.44 198 VAL A C 1
ATOM 1564 O O . VAL A 1 198 ? -9.020 -4.839 9.945 1.00 95.44 198 VAL A O 1
ATOM 1567 N N . LEU A 1 199 ? -7.815 -4.666 11.841 1.00 94.75 199 LEU A N 1
ATOM 1568 C CA . LEU A 1 199 ? -7.814 -6.081 12.188 1.00 94.75 199 LEU A CA 1
ATOM 1569 C C . LEU A 1 199 ? -8.872 -6.386 13.245 1.00 94.75 199 LEU A C 1
ATOM 1571 O O . LEU A 1 199 ? -8.932 -5.710 14.273 1.00 94.75 199 LEU A O 1
ATOM 1575 N N . TYR A 1 200 ? -9.639 -7.451 13.038 1.00 94.12 200 TYR A N 1
ATOM 1576 C CA . TYR A 1 200 ? -10.637 -7.960 13.984 1.00 94.12 200 TYR A CA 1
ATOM 1577 C C . TYR A 1 200 ? -10.319 -9.399 14.376 1.00 94.12 200 TYR A C 1
ATOM 1579 O O . TYR A 1 200 ? -9.706 -10.136 13.603 1.00 94.12 200 TYR A O 1
ATOM 1587 N N . ARG A 1 201 ? -10.750 -9.824 15.569 1.00 93.44 201 ARG A N 1
ATOM 1588 C CA . ARG A 1 201 ? -10.510 -11.199 16.039 1.00 93.44 201 ARG A CA 1
ATOM 1589 C C . ARG A 1 201 ? -11.385 -12.220 15.322 1.00 93.44 201 ARG A C 1
ATOM 1591 O O . ARG A 1 201 ? -11.012 -13.377 15.174 1.00 93.44 201 ARG A O 1
ATOM 1598 N N . ASN A 1 202 ? -12.601 -11.824 14.968 1.00 92.31 202 ASN A N 1
ATOM 1599 C CA . ASN A 1 202 ? -13.582 -12.698 14.344 1.00 92.31 202 ASN A CA 1
ATOM 1600 C C . ASN A 1 202 ? -14.546 -11.880 13.466 1.00 92.31 202 ASN A C 1
ATOM 1602 O O . ASN A 1 202 ? -14.653 -10.661 13.638 1.00 92.31 202 ASN A O 1
ATOM 1606 N N . PRO A 1 203 ? -15.282 -12.531 12.545 1.00 92.44 203 PRO A N 1
ATOM 1607 C CA . PRO A 1 203 ? -16.210 -11.827 11.666 1.00 92.44 203 PRO A CA 1
ATOM 1608 C C . PRO A 1 203 ? -17.333 -11.108 12.424 1.00 92.44 203 PRO A C 1
ATOM 1610 O O . PRO A 1 203 ? -17.775 -10.050 11.994 1.00 92.44 203 PRO A O 1
ATOM 1613 N N . THR A 1 204 ? -17.780 -11.641 13.565 1.00 93.44 204 THR A N 1
ATOM 1614 C CA . THR A 1 204 ? -18.850 -11.034 14.372 1.00 93.44 204 THR A CA 1
ATOM 1615 C C . THR A 1 204 ? -18.466 -9.640 14.870 1.00 93.44 204 THR A C 1
ATOM 1617 O O . THR A 1 204 ? -19.272 -8.717 14.777 1.00 93.44 204 THR A O 1
ATOM 1620 N N . GLU A 1 205 ? -17.237 -9.461 15.358 1.00 94.06 205 GLU A N 1
ATOM 1621 C CA . GLU A 1 205 ? -16.715 -8.154 15.784 1.00 94.06 205 GLU A CA 1
ATOM 1622 C C . GLU A 1 205 ? -16.583 -7.172 14.612 1.00 94.06 205 GLU A C 1
ATOM 1624 O O . GLU A 1 205 ? -16.932 -5.998 14.757 1.00 94.06 205 GLU A O 1
ATOM 1629 N N . LEU A 1 206 ? -16.137 -7.652 13.444 1.00 93.31 206 LEU A N 1
ATOM 1630 C CA . LEU A 1 206 ? -16.083 -6.848 12.221 1.00 93.31 206 LEU A CA 1
ATOM 1631 C C . LEU A 1 206 ? -17.478 -6.338 11.841 1.00 93.31 206 LEU A C 1
ATOM 1633 O O . LEU A 1 206 ? -17.669 -5.130 11.712 1.00 93.31 206 LEU A O 1
ATOM 1637 N N . TYR A 1 207 ? -18.468 -7.226 11.718 1.00 91.69 207 TYR A N 1
ATOM 1638 C CA . TYR A 1 207 ? -19.832 -6.829 11.353 1.00 91.69 207 TYR A CA 1
ATOM 1639 C C . TYR A 1 207 ? -20.470 -5.916 12.403 1.00 91.69 207 TYR A C 1
ATOM 1641 O O . TYR A 1 207 ? -21.067 -4.906 12.042 1.00 91.69 207 TYR A O 1
ATOM 1649 N N . ALA A 1 208 ? -20.255 -6.177 13.696 1.00 92.31 208 ALA A N 1
ATOM 1650 C CA . ALA A 1 208 ? -20.701 -5.273 14.754 1.00 92.31 208 ALA A CA 1
ATOM 1651 C C . ALA A 1 208 ? -20.063 -3.875 14.639 1.00 92.31 208 ALA A C 1
ATOM 1653 O O . ALA A 1 208 ? -20.700 -2.872 14.971 1.00 92.31 208 ALA A O 1
ATOM 1654 N N . SER A 1 209 ? -18.812 -3.790 14.175 1.00 92.50 209 SER A N 1
ATOM 1655 C CA . SER A 1 209 ? -18.154 -2.514 13.889 1.00 92.50 209 SER A CA 1
ATOM 1656 C C . SER A 1 209 ? -18.785 -1.808 12.695 1.00 92.50 209 SER A C 1
ATOM 1658 O O . SER A 1 209 ? -19.068 -0.616 12.796 1.00 92.50 209 SER A O 1
ATOM 1660 N N . LEU A 1 210 ? -19.032 -2.527 11.597 1.00 90.81 210 LEU A N 1
ATOM 1661 C CA . LEU A 1 210 ? -19.674 -1.984 10.395 1.00 90.81 210 LEU A CA 1
ATOM 1662 C C . LEU A 1 210 ? -21.090 -1.463 10.697 1.00 90.81 210 LEU A C 1
ATOM 1664 O O . LEU A 1 210 ? -21.428 -0.349 10.297 1.00 90.81 210 LEU A O 1
ATOM 1668 N N . ASP A 1 211 ? -21.878 -2.201 11.483 1.00 89.50 211 ASP A N 1
ATOM 1669 C CA . ASP A 1 211 ? -23.237 -1.814 11.888 1.00 89.50 211 ASP A CA 1
ATOM 1670 C C . ASP A 1 211 ? -23.259 -0.538 12.740 1.00 89.50 211 ASP A C 1
ATOM 1672 O O . ASP A 1 211 ? -24.142 0.306 12.589 1.00 89.50 211 ASP A O 1
ATOM 1676 N N . LYS A 1 212 ? -22.271 -0.361 13.629 1.00 88.69 212 LYS A N 1
ATOM 1677 C CA . LYS A 1 212 ? -22.112 0.869 14.433 1.00 88.69 212 LYS A CA 1
ATOM 1678 C C . LYS A 1 212 ? -21.458 2.020 13.669 1.00 88.69 212 LYS A C 1
ATOM 1680 O O . LYS A 1 212 ? -21.445 3.153 14.153 1.00 88.69 212 LYS A O 1
ATOM 1685 N N . GLY A 1 213 ? -20.919 1.718 12.500 1.00 89.94 213 GLY A N 1
ATOM 1686 C CA . GLY A 1 213 ? -20.240 2.630 11.610 1.00 89.94 213 GLY A CA 1
ATOM 1687 C C . GLY A 1 213 ? -18.745 2.763 11.854 1.00 89.94 213 GLY A C 1
ATOM 1688 O O . GLY A 1 213 ? -18.255 2.779 12.987 1.00 89.94 213 GLY A O 1
ATOM 1689 N N . VAL A 1 214 ? -18.030 2.902 10.741 1.00 91.31 214 VAL A N 1
ATOM 1690 C CA . VAL A 1 214 ? -16.565 2.942 10.662 1.00 91.31 214 VAL A CA 1
ATOM 1691 C C . VAL A 1 214 ? -16.097 4.068 9.747 1.00 91.31 214 VAL A C 1
ATOM 1693 O O . VAL A 1 214 ? -16.878 4.598 8.955 1.00 91.31 214 VAL A O 1
ATOM 1696 N N . ALA A 1 215 ? -14.826 4.447 9.865 1.00 91.50 215 ALA A N 1
ATOM 1697 C CA . ALA A 1 215 ? -14.181 5.313 8.887 1.00 91.50 215 ALA A CA 1
ATOM 1698 C C . ALA A 1 215 ? -13.659 4.458 7.718 1.00 91.50 215 ALA A C 1
ATOM 1700 O O . ALA A 1 215 ? -13.002 3.444 7.940 1.00 91.50 215 ALA A O 1
ATOM 1701 N N . TYR A 1 216 ? -13.955 4.865 6.483 1.00 89.50 216 TYR A N 1
ATOM 1702 C CA . TYR A 1 216 ? -13.471 4.197 5.260 1.00 89.50 216 TYR A CA 1
ATOM 1703 C C . TYR A 1 216 ? -12.190 4.824 4.705 1.00 89.50 216 TYR A C 1
ATOM 1705 O O . TYR A 1 216 ? -11.535 4.261 3.832 1.00 89.50 216 TYR A O 1
ATOM 1713 N N . THR A 1 217 ? -11.826 5.986 5.236 1.00 90.12 217 THR A N 1
ATOM 1714 C CA . THR A 1 217 ? -10.570 6.668 4.964 1.00 90.12 217 THR A CA 1
ATOM 1715 C C . THR A 1 217 ? -9.970 7.123 6.281 1.00 90.12 217 THR A C 1
ATOM 1717 O O . THR A 1 217 ? -10.714 7.587 7.149 1.00 90.12 217 THR A O 1
ATOM 1720 N N . VAL A 1 218 ? -8.656 7.000 6.429 1.00 91.19 218 VAL A N 1
ATOM 1721 C CA . VAL A 1 218 ? -7.922 7.511 7.589 1.00 91.19 218 VAL A CA 1
ATOM 1722 C C . VAL A 1 218 ? -6.619 8.145 7.126 1.00 91.19 218 VAL A C 1
ATOM 1724 O O . VAL A 1 218 ? -5.800 7.468 6.508 1.00 91.19 218 VAL A O 1
ATOM 1727 N N . GLY A 1 219 ? -6.422 9.431 7.416 1.00 86.19 219 GLY A N 1
ATOM 1728 C CA . GLY A 1 219 ? -5.193 10.155 7.091 1.00 86.19 219 GLY A CA 1
ATOM 1729 C C . GLY A 1 219 ? -4.838 10.123 5.605 1.00 86.19 219 GLY A C 1
ATOM 1730 O O . GLY A 1 219 ? -3.678 9.891 5.280 1.00 86.19 219 GLY A O 1
ATOM 1731 N N . ASP A 1 220 ? -5.839 10.308 4.734 1.00 82.75 220 ASP A N 1
ATOM 1732 C CA . ASP A 1 220 ? -5.803 10.214 3.257 1.00 82.75 220 ASP A CA 1
ATOM 1733 C C . ASP A 1 220 ? -5.652 8.804 2.665 1.00 82.75 220 ASP A C 1
ATOM 1735 O O . ASP A 1 220 ? -5.444 8.642 1.460 1.00 82.75 220 ASP A O 1
ATOM 1739 N N . TRP A 1 221 ? -5.765 7.765 3.490 1.00 87.75 221 TRP A N 1
ATOM 1740 C CA . TRP A 1 221 ? -5.581 6.387 3.051 1.00 87.75 221 TRP A CA 1
ATOM 1741 C C . TRP A 1 221 ? -6.888 5.613 3.087 1.00 87.75 221 TRP A C 1
ATOM 1743 O O . TRP A 1 221 ? -7.680 5.757 4.016 1.00 87.75 221 TRP A O 1
ATOM 1753 N N . GLU A 1 222 ? -7.099 4.763 2.085 1.00 87.62 222 GLU A N 1
ATOM 1754 C CA . GLU A 1 222 ? -8.233 3.846 2.065 1.00 87.62 222 GLU A CA 1
ATOM 1755 C C . GLU A 1 222 ? -8.071 2.780 3.153 1.00 87.62 222 GLU A C 1
ATOM 1757 O O . GLU A 1 222 ? -6.993 2.191 3.326 1.00 87.62 222 GLU A O 1
ATOM 1762 N N . VAL A 1 223 ? -9.156 2.549 3.890 1.00 91.31 223 VAL A N 1
ATOM 1763 C CA . VAL A 1 223 ? -9.218 1.540 4.940 1.00 91.31 223 VAL A CA 1
ATOM 1764 C C . VAL A 1 223 ? -9.843 0.272 4.392 1.00 91.31 223 VAL A C 1
ATOM 1766 O O . VAL A 1 223 ? -10.967 0.265 3.890 1.00 91.31 223 VAL A O 1
ATOM 1769 N N . ALA A 1 224 ? -9.116 -0.818 4.563 1.00 91.75 224 ALA A N 1
ATOM 1770 C CA . ALA A 1 224 ? -9.614 -2.159 4.375 1.00 91.75 224 ALA A CA 1
ATOM 1771 C C . ALA A 1 224 ? -9.723 -2.885 5.716 1.00 91.75 224 ALA A C 1
ATOM 1773 O O . ALA A 1 224 ? -9.208 -2.444 6.749 1.00 91.75 224 ALA A O 1
ATOM 1774 N N . PHE A 1 225 ? -10.391 -4.029 5.687 1.00 92.44 225 PHE A N 1
ATOM 1775 C CA . PHE A 1 225 ? -10.705 -4.802 6.876 1.00 92.44 225 PHE A CA 1
ATOM 1776 C C . PHE A 1 225 ? -10.246 -6.245 6.703 1.00 92.44 225 PHE A C 1
ATOM 1778 O O . PHE A 1 225 ? -10.363 -6.818 5.612 1.00 92.44 225 PHE A O 1
ATOM 1785 N N . ASP A 1 226 ? -9.746 -6.823 7.789 1.00 92.50 226 ASP A N 1
ATOM 1786 C CA . ASP A 1 226 ? -9.319 -8.216 7.832 1.00 92.50 226 ASP A CA 1
ATOM 1787 C C . ASP A 1 226 ? -9.662 -8.862 9.180 1.00 92.50 226 ASP A C 1
ATOM 1789 O O . ASP A 1 226 ? -9.743 -8.195 10.219 1.00 92.50 226 ASP A O 1
ATOM 1793 N N . VAL A 1 227 ? -9.881 -10.173 9.151 1.00 91.56 227 VAL A N 1
ATOM 1794 C CA . VAL A 1 227 ? -10.138 -10.992 10.334 1.00 91.56 227 VAL A CA 1
ATOM 1795 C C . VAL A 1 227 ? -8.938 -11.899 10.531 1.00 91.56 227 VAL A C 1
ATOM 1797 O O . VAL A 1 227 ? -8.657 -12.757 9.700 1.00 91.56 227 VAL A O 1
ATOM 1800 N N . ILE A 1 228 ? -8.245 -11.720 11.649 1.00 88.69 228 ILE A N 1
ATOM 1801 C CA . ILE A 1 228 ? -7.041 -12.483 11.952 1.00 88.69 228 ILE A CA 1
ATOM 1802 C C . ILE A 1 228 ? -7.335 -13.597 12.950 1.00 88.69 228 ILE A C 1
ATOM 1804 O O . ILE A 1 228 ? -7.968 -13.387 13.985 1.00 88.69 228 ILE A O 1
ATOM 1808 N N . GLU A 1 229 ? -6.811 -14.787 12.669 1.00 78.25 229 GLU A N 1
ATOM 1809 C CA . GLU A 1 229 ? -6.785 -15.882 13.634 1.00 78.25 229 GLU A CA 1
ATOM 1810 C C . GLU A 1 229 ? -5.729 -15.582 14.704 1.00 78.25 229 GLU A C 1
ATOM 1812 O O . GLU A 1 229 ? -4.549 -15.906 14.571 1.00 78.25 229 GLU A O 1
ATOM 1817 N N . THR A 1 230 ? -6.136 -14.912 15.782 1.00 64.88 230 THR A N 1
ATOM 1818 C CA . THR A 1 230 ? -5.252 -14.710 16.933 1.00 64.88 230 THR A CA 1
ATOM 1819 C C . THR A 1 230 ? -5.290 -15.942 17.823 1.00 64.88 230 THR A C 1
ATOM 1821 O O . THR A 1 230 ? -6.287 -16.173 18.511 1.00 64.88 230 THR A O 1
ATOM 1824 N N . THR A 1 231 ? -4.192 -16.691 17.876 1.00 58.88 231 THR A N 1
ATOM 1825 C CA . THR A 1 231 ? -3.947 -17.604 18.998 1.00 58.88 231 THR A CA 1
ATOM 1826 C C . THR A 1 231 ? -3.184 -16.806 20.055 1.00 58.88 231 THR A C 1
ATOM 1828 O O . THR A 1 231 ? -2.132 -16.263 19.724 1.00 58.88 231 THR A O 1
ATOM 1831 N N . PRO A 1 232 ? -3.683 -16.651 21.294 1.00 56.62 232 PRO A N 1
ATOM 1832 C CA . PRO A 1 232 ? -2.937 -15.951 22.330 1.00 56.62 232 PRO A CA 1
ATOM 1833 C C . PRO A 1 232 ? -1.657 -16.733 22.628 1.00 56.62 232 PRO A C 1
ATOM 1835 O O . PRO A 1 232 ? -1.718 -17.836 23.169 1.00 56.62 232 PRO A O 1
ATOM 1838 N N . THR A 1 233 ? -0.499 -16.187 22.277 1.00 52.28 233 THR A N 1
ATOM 1839 C CA . THR A 1 233 ? 0.780 -16.784 22.657 1.00 52.28 233 THR A CA 1
ATOM 1840 C C . THR A 1 233 ? 1.200 -16.203 24.001 1.00 52.28 233 THR A C 1
ATOM 1842 O O . THR A 1 233 ? 1.488 -15.018 24.118 1.00 52.28 233 THR A O 1
ATOM 1845 N N . THR A 1 234 ? 1.238 -17.038 25.040 1.00 51.47 234 THR A N 1
ATOM 1846 C CA . THR A 1 234 ? 1.838 -16.697 26.344 1.00 51.47 234 THR A CA 1
ATOM 1847 C C . THR A 1 234 ? 3.362 -16.831 26.340 1.00 51.47 234 THR A C 1
ATOM 1849 O O . THR A 1 234 ? 3.994 -16.710 27.386 1.00 51.47 234 THR A O 1
ATOM 1852 N N . SER A 1 235 ? 3.969 -17.130 25.189 1.00 49.72 235 SER A N 1
ATOM 1853 C CA . SER A 1 235 ? 5.418 -17.213 25.053 1.00 49.72 235 SER A CA 1
ATOM 1854 C C . SER A 1 235 ? 6.010 -15.811 25.137 1.00 49.72 235 SER A C 1
ATOM 1856 O O . SER A 1 235 ? 5.773 -14.979 24.261 1.00 49.72 235 SER A O 1
ATOM 1858 N N . ILE A 1 236 ? 6.799 -15.570 26.181 1.00 50.84 236 ILE A N 1
ATOM 1859 C CA . ILE A 1 236 ? 7.754 -14.466 26.215 1.00 50.84 236 ILE A CA 1
ATOM 1860 C C . ILE A 1 236 ? 8.690 -14.693 25.023 1.00 50.84 236 ILE A C 1
ATOM 1862 O O . ILE A 1 236 ? 9.422 -15.677 24.992 1.00 50.84 236 ILE A O 1
ATOM 1866 N N . LEU A 1 237 ? 8.586 -13.845 24.001 1.00 50.12 237 LEU A N 1
ATOM 1867 C CA . LEU A 1 237 ? 9.570 -13.800 22.927 1.00 50.12 237 LEU A CA 1
ATOM 1868 C C . LEU A 1 237 ? 10.800 -13.098 23.500 1.00 50.12 237 LEU A C 1
ATOM 1870 O O . LEU A 1 237 ? 10.764 -11.887 23.720 1.00 50.12 237 LEU A O 1
ATOM 1874 N N . ASP A 1 238 ? 11.865 -13.855 23.761 1.00 40.19 238 ASP A N 1
ATOM 1875 C CA . ASP A 1 238 ? 13.183 -13.269 23.990 1.00 40.19 238 ASP A CA 1
ATOM 1876 C C . ASP A 1 238 ? 13.604 -12.566 22.693 1.00 40.19 238 ASP A C 1
ATOM 1878 O O . ASP A 1 238 ? 13.981 -13.183 21.694 1.00 40.19 238 ASP A O 1
ATOM 1882 N N . LEU A 1 239 ? 13.463 -11.240 22.678 1.00 44.28 239 LEU A N 1
ATOM 1883 C CA . LEU A 1 239 ? 13.968 -10.395 21.605 1.00 44.28 239 LEU A CA 1
ATOM 1884 C C . LEU A 1 239 ? 15.497 -10.500 21.603 1.00 44.28 239 LEU A C 1
ATOM 1886 O O . LEU A 1 239 ? 16.162 -9.855 22.411 1.00 44.28 239 LEU A O 1
ATOM 1890 N N . GLY A 1 240 ? 16.051 -11.309 20.695 1.00 45.19 240 GLY A N 1
ATOM 1891 C CA . GLY A 1 240 ? 17.500 -11.368 20.488 1.00 45.19 240 GLY A CA 1
ATOM 1892 C C . GLY A 1 240 ? 18.116 -12.698 20.056 1.00 45.19 240 GLY A C 1
ATOM 1893 O O . GLY A 1 240 ? 19.341 -12.739 19.963 1.00 45.19 240 GLY A O 1
ATOM 1894 N N . GLU A 1 241 ? 17.358 -13.761 19.769 1.00 37.97 241 GLU A N 1
ATOM 1895 C CA . GLU A 1 241 ? 17.951 -15.024 19.297 1.00 37.97 241 GLU A CA 1
ATOM 1896 C C . GLU A 1 241 ? 17.832 -15.257 17.784 1.00 37.97 241 GLU A C 1
ATOM 1898 O O . GLU A 1 241 ? 16.881 -14.847 17.122 1.00 37.97 241 GLU A O 1
ATOM 1903 N N . GLN A 1 242 ? 18.892 -15.874 17.254 1.00 41.66 242 GLN A N 1
ATOM 1904 C CA . GLN A 1 242 ? 19.201 -16.127 15.848 1.00 41.66 242 GLN A CA 1
ATOM 1905 C C . GLN A 1 242 ? 18.012 -16.612 15.012 1.00 41.66 242 GLN A C 1
ATOM 1907 O O . GLN A 1 242 ? 17.232 -17.456 15.440 1.00 41.66 242 GLN A O 1
ATOM 1912 N N . ILE A 1 243 ? 17.975 -16.133 13.762 1.00 40.59 243 ILE A N 1
ATOM 1913 C CA . ILE A 1 243 ? 17.139 -16.635 12.665 1.00 40.59 243 ILE A CA 1
ATOM 1914 C C . ILE A 1 243 ? 17.231 -18.167 12.643 1.00 40.59 243 ILE A C 1
ATOM 1916 O O . ILE A 1 243 ? 18.247 -18.732 12.232 1.00 40.59 243 ILE A O 1
ATOM 1920 N N . THR A 1 244 ? 16.179 -18.838 13.102 1.00 40.38 244 THR A N 1
ATOM 1921 C CA . THR A 1 244 ? 16.047 -20.284 12.979 1.00 40.38 244 THR A CA 1
ATOM 1922 C C . THR A 1 244 ? 15.752 -20.621 11.521 1.00 40.38 244 THR A C 1
ATOM 1924 O O . THR A 1 244 ? 14.931 -19.993 10.855 1.00 40.38 244 THR A O 1
ATOM 1927 N N . THR A 1 245 ? 16.457 -21.619 10.998 1.00 44.66 245 THR A N 1
ATOM 1928 C CA . THR A 1 245 ? 16.347 -22.113 9.619 1.00 44.66 245 THR A CA 1
ATOM 1929 C C . THR A 1 245 ? 15.151 -23.055 9.449 1.00 44.66 245 THR A C 1
ATOM 1931 O O . THR A 1 245 ? 15.302 -24.148 8.902 1.00 44.66 245 THR A O 1
ATOM 1934 N N . GLU A 1 246 ? 13.977 -22.688 9.964 1.00 40.53 246 GLU A N 1
ATOM 1935 C CA . GLU A 1 246 ? 12.760 -23.477 9.760 1.00 40.53 246 GLU A CA 1
ATOM 1936 C C . GLU A 1 246 ? 11.883 -22.879 8.656 1.00 40.53 246 GLU A C 1
ATOM 1938 O O . GLU A 1 246 ? 11.252 -21.835 8.797 1.00 40.53 246 GLU A O 1
ATOM 1943 N N . ASP A 1 247 ? 11.824 -23.619 7.552 1.00 45.34 247 ASP A N 1
ATOM 1944 C CA . ASP A 1 247 ? 11.171 -23.305 6.277 1.00 45.34 247 ASP A CA 1
ATOM 1945 C C . ASP A 1 247 ? 9.629 -23.446 6.318 1.00 45.34 247 ASP A C 1
ATOM 1947 O O . ASP A 1 247 ? 8.991 -23.812 5.333 1.00 45.34 247 ASP A O 1
ATOM 1951 N N . SER A 1 248 ? 8.996 -23.230 7.481 1.00 44.62 248 SER A N 1
ATOM 1952 C CA . SER A 1 248 ? 7.559 -23.516 7.676 1.00 44.62 248 SER A CA 1
ATOM 1953 C C . SER A 1 248 ? 6.674 -22.314 8.024 1.00 44.62 248 SER A C 1
ATOM 1955 O O . SER A 1 248 ? 5.452 -22.462 8.123 1.00 44.62 248 SER A O 1
ATOM 1957 N N . MET A 1 249 ? 7.219 -21.098 8.135 1.00 38.97 249 MET A N 1
ATOM 1958 C CA . MET A 1 249 ? 6.384 -19.914 8.363 1.00 38.97 249 MET A CA 1
ATOM 1959 C C . MET A 1 249 ? 5.665 -19.475 7.082 1.00 38.97 249 MET A C 1
ATOM 1961 O O . MET A 1 249 ? 6.221 -18.781 6.236 1.00 38.97 249 MET A O 1
ATOM 1965 N N . LYS A 1 250 ? 4.379 -19.834 6.967 1.00 43.75 250 LYS A N 1
ATOM 1966 C CA . LYS A 1 250 ? 3.517 -19.399 5.854 1.00 43.75 250 LYS A CA 1
ATOM 1967 C C . LYS A 1 250 ? 3.240 -17.895 5.812 1.00 43.75 250 LYS A C 1
ATOM 1969 O O . LYS A 1 250 ? 2.877 -17.421 4.746 1.00 43.75 250 LYS A O 1
ATOM 1974 N N . TYR A 1 251 ? 3.454 -17.149 6.896 1.00 39.91 251 TYR A N 1
ATOM 1975 C CA . TYR A 1 251 ? 3.431 -15.682 6.905 1.00 39.91 251 TYR A CA 1
ATOM 1976 C C . TYR A 1 251 ? 4.288 -15.171 8.074 1.00 39.91 251 TYR A C 1
ATOM 1978 O O . TYR A 1 251 ? 3.979 -15.523 9.217 1.00 39.91 251 TYR A O 1
ATOM 1986 N N . PRO A 1 252 ? 5.323 -14.335 7.860 1.00 36.97 252 PRO A N 1
ATOM 1987 C CA . PRO A 1 252 ? 5.943 -13.619 8.965 1.00 36.97 252 PRO A CA 1
ATOM 1988 C C . PRO A 1 252 ? 4.922 -12.609 9.497 1.00 36.97 252 PRO A C 1
ATOM 1990 O O . PRO A 1 252 ? 4.686 -11.552 8.914 1.00 36.97 252 PRO A O 1
ATOM 1993 N N . THR A 1 253 ? 4.264 -12.975 10.593 1.00 42.19 253 THR A N 1
ATOM 1994 C CA . THR A 1 253 ? 3.284 -12.128 11.272 1.00 42.19 253 THR A CA 1
ATOM 1995 C C . THR A 1 253 ? 3.957 -11.559 12.508 1.00 42.19 253 THR A C 1
ATOM 1997 O O . THR A 1 253 ? 3.830 -12.101 13.600 1.00 42.19 253 THR A O 1
ATOM 2000 N N . ALA A 1 254 ? 4.709 -10.475 12.345 1.00 34.44 254 ALA A N 1
ATOM 2001 C CA . ALA A 1 254 ? 5.070 -9.646 13.484 1.00 34.44 254 ALA A CA 1
ATOM 2002 C C . ALA A 1 254 ? 3.926 -8.647 13.699 1.00 34.44 254 ALA A C 1
ATOM 2004 O O . ALA A 1 254 ? 3.725 -7.729 12.908 1.00 34.44 254 ALA A O 1
ATOM 2005 N N . CYS A 1 255 ? 3.124 -8.861 14.739 1.00 32.34 255 CYS A N 1
ATOM 2006 C CA . CYS A 1 255 ? 2.294 -7.813 15.321 1.00 32.34 255 CYS A CA 1
ATOM 2007 C C . CYS A 1 255 ? 3.007 -7.383 16.600 1.00 32.34 255 CYS A C 1
ATOM 2009 O O . CYS A 1 255 ? 3.085 -8.168 17.542 1.00 32.34 255 CYS A O 1
ATOM 2011 N N . ILE A 1 256 ? 3.564 -6.174 16.615 1.00 28.61 256 ILE A N 1
ATOM 2012 C CA . ILE A 1 256 ? 3.961 -5.534 17.869 1.00 28.61 256 ILE A CA 1
ATOM 2013 C C . ILE A 1 256 ? 2.684 -4.899 18.419 1.00 28.61 256 ILE A C 1
ATOM 2015 O O . ILE A 1 256 ? 2.099 -4.030 17.769 1.00 28.61 256 ILE A O 1
ATOM 2019 N N . GLY A 1 257 ? 2.212 -5.430 19.546 1.00 30.09 257 GLY A N 1
ATOM 2020 C CA . GLY A 1 257 ? 1.154 -4.845 20.370 1.00 30.09 257 GLY A CA 1
ATOM 2021 C C . GLY A 1 257 ? 1.739 -3.998 21.485 1.00 30.09 257 GLY A C 1
ATOM 2022 O O . GLY A 1 257 ? 2.876 -4.306 21.907 1.00 30.09 257 GLY A O 1
#

Foldseek 3Di:
DDDDDDDDDDDDDDDDDDDDDDDDDDDDDDDDDDDDPPQPDPVNLPPQPDDDAFWPDKFWADADPVLDDPDDLVVLQVVQQPQQADDPNCSNSVCHRDPQRNPAHTWMWIAGPSRAIAIEREQDPDDRPDQDTNNHGYWYDYDFAQDDPPPQFAADDAPAQAADDLVDDDDPVRVVSCCVQQVQFPDWHRTPNFEIETEHQDVVSVVVSRNVHHHQDYNNGGYGYDYDPDDDDPDDPPPPDDDDPDPPPPDPDDDDD